Protein 1Y8X (pdb70)

Foldseek 3Di:
DVCQPQNVVLVVQVVDADDDPQKDKDDPDPVDSQKIKIWGADCDALRHQFIWIKIWGGDSCPPVQAIDIFIPAALAQQADPVGDGDQCCNPVVPDNVDGPNNVVVSVNVCRRPPDLPPGPRVVLSCCCVVPVVVNSVVRVQCCWQDDPNDTRGRGGD/DADEDEDDQFAAQLVVQVCQQDPPVHHPGKWKWFADPNHIDTQADPDPVTRVVNVVRNVDTNCVVVDDFQTWMWIDDPRDPHTGTHGYHD

CATH classification: 3.10.110.10

Solvent-accessible surface area: 12918 Å² total

Structure (mmCIF, N/CA/C/O backbone):
data_1Y8X
#
_entry.id   1Y8X
#
_cell.length_a   40.606
_cell.length_b   61.518
_cell.length_c   125.938
_cell.angle_alpha   90.00
_cell.angle_beta   90.00
_cell.angle_gamma   90.00
#
_symmetry.space_group_name_H-M   'P 21 21 21'
#
loop_
_entity.id
_entity.type
_entity.pdbx_description
1 polymer 'Ubiquitin-conjugating enzyme E2 M'
2 polymer 'Ubiquitin-activating enzyme E1C'
3 water water
#
loop_
_atom_site.group_PDB
_atom_site.id
_atom_site.type_symbol
_atom_site.label_atom_id
_atom_site.label_alt_id
_atom_site.label_comp_id
_atom_site.label_asym_id
_atom_site.label_entity_id
_atom_site.label_seq_id
_atom_site.pdbx_PDB_ins_code
_atom_site.Cartn_x
_atom_site.Cartn_y
_atom_site.Cartn_z
_atom_site.occupancy
_atom_site.B_iso_or_equiv
_atom_site.auth_seq_id
_atom_site.auth_comp_id
_atom_site.auth_asym_id
_atom_site.auth_atom_id
_atom_site.pdbx_PDB_model_num
ATOM 1 N N . GLY A 1 1 ? 6.677 -24.736 37.055 1.00 82.60 24 GLY A N 1
ATOM 2 C CA . GLY A 1 1 ? 7.352 -23.605 37.768 1.00 82.48 24 GLY A CA 1
ATOM 3 C C . GLY A 1 1 ? 6.925 -23.507 39.224 1.00 82.48 24 GLY A C 1
ATOM 4 O O . GLY A 1 1 ? 5.823 -23.932 39.577 1.00 81.86 24 GLY A O 1
ATOM 5 N N . SER A 1 2 ? 7.793 -22.957 40.073 1.00 80.87 25 SER A N 1
ATOM 6 C CA . SER A 1 2 ? 7.487 -22.801 41.495 1.00 81.66 25 SER A CA 1
ATOM 7 C C . SER A 1 2 ? 6.793 -21.456 41.716 1.00 80.59 25 SER A C 1
ATOM 8 O O . SER A 1 2 ? 5.700 -21.396 42.281 1.00 80.86 25 SER A O 1
ATOM 16 N N . ALA A 1 4 ? 6.457 -17.234 39.761 1.00 79.51 27 ALA A N 1
ATOM 17 C CA . ALA A 1 4 ? 6.214 -16.656 38.443 1.00 75.74 27 ALA A CA 1
ATOM 18 C C . ALA A 1 4 ? 7.534 -16.382 37.731 1.00 73.85 27 ALA A C 1
ATOM 19 O O . ALA A 1 4 ? 8.433 -15.759 38.294 1.00 73.15 27 ALA A O 1
ATOM 21 N N . SER A 1 5 ? 7.651 -16.837 36.491 1.00 66.51 28 SER A N 1
ATOM 22 C CA . SER A 1 5 ? 8.876 -16.628 35.735 1.00 62.16 28 SER A CA 1
ATOM 23 C C . SER A 1 5 ? 9.086 -15.131 35.476 1.00 60.17 28 SER A C 1
ATOM 24 O O . SER A 1 5 ? 8.155 -14.335 35.592 1.00 58.97 28 SER A O 1
ATOM 27 N N . ALA A 1 6 ? 10.308 -14.732 35.141 1.00 57.51 29 ALA A N 1
ATOM 28 C CA . ALA A 1 6 ? 10.551 -13.318 34.877 1.00 57.56 29 ALA A CA 1
ATOM 29 C C . ALA A 1 6 ? 9.623 -12.885 33.740 1.00 57.70 29 ALA A C 1
ATOM 30 O O . ALA A 1 6 ? 9.061 -11.784 33.761 1.00 56.56 29 ALA A O 1
ATOM 32 N N . ALA A 1 7 ? 9.469 -13.772 32.757 1.00 55.22 30 ALA A N 1
ATOM 33 C CA . ALA A 1 7 ? 8.622 -13.522 31.599 1.00 54.21 30 ALA A CA 1
ATOM 34 C C . ALA A 1 7 ? 7.157 -13.323 31.986 1.00 53.72 30 ALA A C 1
ATOM 35 O O . ALA A 1 7 ? 6.477 -12.448 31.449 1.00 53.34 30 ALA A O 1
ATOM 37 N N . GLN A 1 8 ? 6.666 -14.130 32.918 1.00 53.62 31 GLN A N 1
ATOM 38 C CA . GLN A 1 8 ? 5.280 -14.005 33.343 1.00 56.64 31 GLN A CA 1
ATOM 39 C C . GLN A 1 8 ? 5.018 -12.709 34.099 1.00 54.15 31 GLN A C 1
ATOM 40 O O . GLN A 1 8 ? 3.924 -12.148 34.041 1.00 53.14 31 GLN A O 1
ATOM 46 N N . LEU A 1 9 ? 6.021 -12.250 34.834 1.00 52.33 32 LEU A N 1
ATOM 47 C CA . LEU A 1 9 ? 5.888 -11.024 35.604 1.00 52.05 32 LEU A CA 1
ATOM 48 C C . LEU A 1 9 ? 5.757 -9.849 34.654 1.00 50.96 32 LEU A C 1
ATOM 49 O O . LEU A 1 9 ? 4.878 -8.998 34.793 1.00 51.82 32 LEU A O 1
ATOM 54 N N . ARG A 1 10 ? 6.650 -9.818 33.680 1.00 49.38 33 ARG A N 1
ATOM 55 C CA . ARG A 1 10 ? 6.669 -8.755 32.704 1.00 48.12 33 ARG A CA 1
ATOM 56 C C . ARG A 1 10 ? 5.410 -8.738 31.839 1.00 45.72 33 ARG A C 1
ATOM 57 O O . ARG A 1 10 ? 4.774 -7.694 31.695 1.00 46.82 33 ARG A O 1
ATOM 65 N N . ILE A 1 11 ?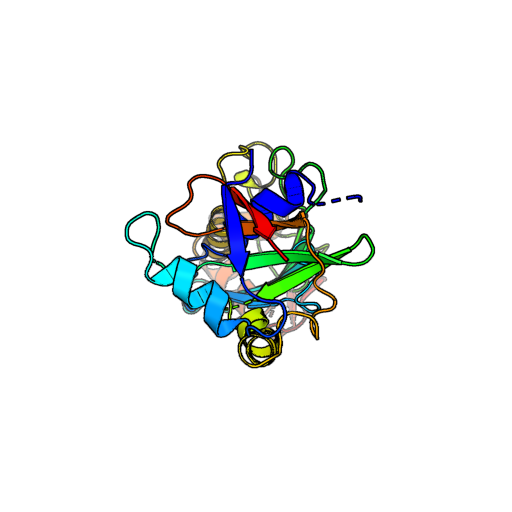 5.036 -9.887 31.280 1.00 43.14 34 ILE A N 1
ATOM 66 C CA . ILE A 1 11 ? 3.860 -9.944 30.418 1.00 40.71 34 ILE A CA 1
ATOM 67 C C . ILE A 1 11 ? 2.607 -9.485 31.153 1.00 38.61 34 ILE A C 1
ATOM 68 O O . ILE A 1 11 ? 1.737 -8.834 30.572 1.00 35.28 34 ILE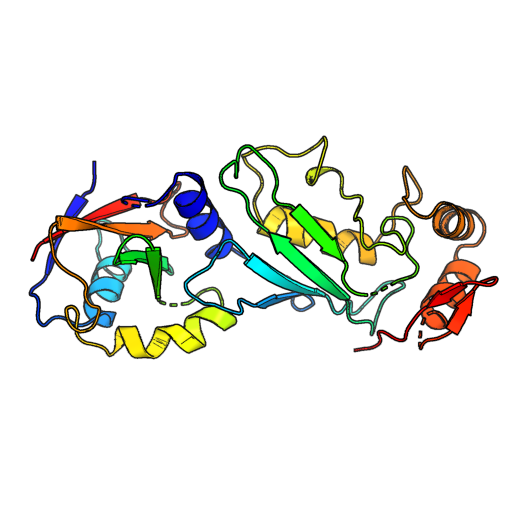 A O 1
ATOM 73 N N . GLN A 1 12 ? 2.523 -9.813 32.436 1.00 36.22 35 GLN A N 1
ATOM 74 C CA . GLN A 1 12 ? 1.371 -9.418 33.235 1.00 37.86 35 GLN A CA 1
ATOM 75 C C . GLN A 1 12 ? 1.320 -7.900 33.298 1.00 38.18 35 GLN A C 1
ATOM 76 O O . GLN A 1 12 ? 0.257 -7.274 33.240 1.00 35.33 35 GLN A O 1
ATOM 82 N N . LYS A 1 13 ? 2.504 -7.326 33.433 1.00 37.98 36 LYS A N 1
ATOM 83 C CA . LYS A 1 13 ? 2.681 -5.887 33.492 1.00 40.46 36 LYS A CA 1
ATOM 84 C C . LYS A 1 13 ? 2.219 -5.255 32.177 1.00 39.73 36 LYS A C 1
ATOM 85 O O . LYS A 1 13 ? 1.328 -4.400 32.168 1.00 39.62 36 LYS A O 1
ATOM 91 N N . ASP A 1 14 ? 2.811 -5.696 31.069 1.00 36.79 37 ASP A N 1
ATOM 92 C CA . ASP A 1 14 ? 2.488 -5.148 29.757 1.00 38.25 37 ASP A CA 1
ATOM 93 C C . ASP A 1 14 ? 1.032 -5.286 29.353 1.00 36.84 37 ASP A C 1
ATOM 94 O O . ASP A 1 14 ? 0.406 -4.321 28.912 1.00 36.58 37 ASP A O 1
ATOM 99 N N . ILE A 1 15 ? 0.498 -6.489 29.497 1.00 33.82 38 ILE A N 1
ATOM 100 C CA . ILE A 1 15 ? -0.882 -6.753 29.144 1.00 33.98 38 ILE A CA 1
ATOM 101 C C . ILE A 1 15 ? -1.833 -5.862 29.913 1.00 34.50 38 ILE A C 1
ATOM 102 O O . ILE A 1 15 ? -2.872 -5.449 29.395 1.00 32.91 38 ILE A O 1
ATOM 107 N N . ASN A 1 16 ? -1.483 -5.572 31.156 1.00 32.89 39 ASN A N 1
ATOM 108 C CA . ASN A 1 16 ? -2.337 -4.738 31.989 1.00 36.07 39 ASN A CA 1
ATOM 109 C C . ASN A 1 16 ? -2.275 -3.254 31.603 1.00 37.63 39 ASN A C 1
ATOM 110 O O . ASN A 1 16 ? -3.153 -2.481 31.977 1.00 38.71 39 ASN A O 1
ATOM 115 N N . GLU A 1 17 ? -1.249 -2.866 30.849 1.00 39.84 40 GLU A N 1
ATOM 116 C CA . GLU A 1 17 ? -1.080 -1.475 30.433 1.00 41.28 40 GLU A CA 1
ATOM 117 C C . GLU A 1 17 ? -1.187 -1.263 28.926 1.00 40.41 40 GLU A C 1
ATOM 118 O O . GLU A 1 17 ? -0.255 -0.763 28.289 1.00 42.39 40 GLU A O 1
ATOM 124 N N . LEU A 1 18 ? -2.328 -1.647 28.362 1.00 39.07 41 LEU A N 1
ATOM 125 C CA . LEU A 1 18 ? -2.576 -1.488 26.938 1.00 37.71 41 LEU A CA 1
ATOM 126 C C . LEU A 1 18 ? -3.501 -0.304 26.702 1.00 38.56 41 LEU A C 1
ATOM 127 O O . LEU A 1 18 ? -4.527 -0.165 27.369 1.00 37.14 41 LEU A O 1
ATOM 132 N N . ASN A 1 19 ? -3.133 0.545 25.749 1.00 39.86 42 ASN A N 1
ATOM 133 C CA . ASN A 1 19 ? -3.936 1.709 25.383 1.00 43.34 42 ASN A CA 1
ATOM 134 C C . ASN A 1 19 ? -4.180 1.618 23.884 1.00 41.52 42 ASN A C 1
ATOM 135 O O . ASN A 1 19 ? -3.682 2.429 23.107 1.00 42.04 42 ASN A O 1
ATOM 140 N N . LEU A 1 20 ? -4.963 0.619 23.499 1.00 38.78 43 LEU A N 1
ATOM 141 C CA . LEU A 1 20 ? -5.267 0.330 22.103 1.00 38.55 43 LEU A CA 1
ATOM 142 C C . LEU A 1 20 ? -6.288 1.214 21.386 1.00 36.90 43 LEU A C 1
ATOM 143 O O . LEU A 1 20 ? -7.244 1.708 21.984 1.00 36.83 43 LEU A O 1
ATOM 148 N N . PRO A 1 21 ? -6.101 1.403 20.073 1.00 35.32 44 PRO A N 1
ATOM 149 C CA . PRO A 1 21 ? -7.018 2.218 19.276 1.00 37.13 44 PRO A CA 1
ATOM 150 C C . PRO A 1 21 ? -8.329 1.447 19.238 1.00 38.57 44 PRO A C 1
ATOM 151 O O . PRO A 1 21 ? -8.357 0.256 19.546 1.00 36.56 44 PRO A O 1
ATOM 155 N N . LYS A 1 22 ? -9.410 2.112 18.851 1.00 41.90 45 LYS A N 1
ATOM 156 C CA . LYS A 1 22 ? -10.702 1.448 18.774 1.00 46.67 45 LYS A CA 1
ATOM 157 C C . LYS A 1 22 ? -10.686 0.320 17.749 1.00 41.85 45 LYS A C 1
ATOM 158 O O . LYS A 1 22 ? -11.475 -0.617 17.849 1.00 41.74 45 LYS A O 1
ATOM 164 N N . THR A 1 23 ? -9.788 0.405 16.769 1.00 37.25 46 THR A N 1
ATOM 165 C CA . THR A 1 23 ? -9.693 -0.613 15.724 1.00 35.76 46 THR A CA 1
ATOM 166 C C . THR A 1 23 ? -9.032 -1.915 16.169 1.00 34.26 46 THR A C 1
ATOM 167 O O . THR A 1 23 ? -8.988 -2.870 15.405 1.00 34.11 46 THR A O 1
ATOM 171 N N . CYS A 1 24 ? -8.522 -1.970 17.392 1.00 33.16 47 CYS A N 1
ATOM 172 C CA . CYS A 1 24 ? -7.851 -3.177 17.845 1.00 31.65 47 CYS A CA 1
ATOM 173 C C . CYS A 1 24 ? -8.496 -3.817 19.036 1.00 33.39 47 CYS A C 1
ATOM 174 O O . CYS A 1 24 ? -8.880 -3.134 19.971 1.00 36.14 47 CYS A O 1
ATOM 177 N N . ASP A 1 25 ? -8.613 -5.137 19.010 1.00 36.24 48 ASP A N 1
ATOM 178 C CA . ASP A 1 25 ? -9.192 -5.822 20.144 1.00 38.10 48 ASP A CA 1
ATOM 179 C C . ASP A 1 25 ? -8.391 -7.068 20.470 1.00 36.41 48 ASP A C 1
ATOM 180 O O . ASP A 1 25 ? -8.108 -7.886 19.604 1.00 36.01 48 ASP A O 1
ATOM 185 N N . ILE A 1 26 ? -8.031 -7.197 21.737 1.00 34.97 49 ILE A N 1
ATOM 186 C CA . ILE A 1 26 ? -7.244 -8.318 22.202 1.00 35.50 49 ILE A CA 1
ATOM 187 C C . ILE A 1 26 ? -8.137 -9.331 22.927 1.00 34.54 49 ILE A C 1
ATOM 188 O O . ILE A 1 26 ? -9.108 -8.954 23.582 1.00 34.64 49 ILE A O 1
ATOM 193 N N . SER A 1 27 ? -7.824 -10.617 22.792 1.00 34.28 50 SER A N 1
ATOM 194 C CA . SER A 1 27 ? -8.611 -11.654 23.459 1.00 34.21 50 SER A CA 1
ATOM 195 C C . SER A 1 27 ? -7.758 -12.819 23.935 1.00 32.70 50 SER A C 1
ATOM 196 O O . SER A 1 27 ? -6.765 -13.181 23.301 1.00 31.51 50 SER A O 1
ATOM 199 N N . PHE A 1 28 ? -8.155 -13.396 25.064 1.00 31.95 51 PHE A N 1
ATOM 200 C CA . PHE A 1 28 ? -7.460 -14.529 25.650 1.00 31.87 51 PHE A CA 1
ATOM 201 C C . PHE A 1 28 ? -8.419 -15.707 25.752 1.00 35.00 51 PHE A C 1
ATOM 202 O O . PHE A 1 28 ? -9.508 -15.580 26.310 1.00 32.94 51 PHE A O 1
ATOM 210 N N . SER A 1 29 ? -8.024 -16.851 25.206 1.00 36.46 52 SER A N 1
ATOM 211 C CA . SER A 1 29 ? -8.877 -18.026 25.274 1.00 40.31 52 SER A CA 1
ATOM 212 C C . SER A 1 29 ? -8.900 -18.497 26.712 1.00 41.21 52 SER A C 1
ATOM 213 O O . SER A 1 29 ? -9.910 -18.995 27.193 1.00 41.16 52 SER A O 1
ATOM 216 N N . ASP A 1 30 ? -7.775 -18.326 27.395 1.00 42.50 53 ASP A N 1
ATOM 217 C CA . ASP A 1 30 ? -7.658 -18.735 28.786 1.00 43.51 53 ASP A CA 1
ATOM 218 C C . ASP A 1 30 ? -7.125 -17.592 29.649 1.00 40.88 53 ASP A C 1
ATOM 219 O O . ASP A 1 30 ? -5.947 -17.236 29.565 1.00 40.69 53 ASP A O 1
ATOM 224 N N . PRO A 1 31 ? -7.982 -17.022 30.507 1.00 41.58 54 PRO A N 1
ATOM 225 C CA . PRO A 1 31 ? -7.594 -15.920 31.390 1.00 38.86 54 PRO A CA 1
ATOM 226 C C . PRO A 1 31 ? -6.323 -16.200 32.182 1.00 37.53 54 PRO A C 1
ATOM 227 O O . PRO A 1 31 ? -5.626 -15.276 32.589 1.00 39.21 54 PRO A O 1
ATOM 231 N N . ASP A 1 32 ? -6.020 -17.475 32.402 1.00 37.73 55 ASP A N 1
ATOM 232 C CA . ASP A 1 32 ? -4.832 -17.838 33.165 1.00 39.54 55 ASP A CA 1
ATOM 233 C C . ASP A 1 32 ? -3.576 -17.889 32.311 1.00 37.67 55 ASP A C 1
ATOM 234 O O . ASP A 1 32 ? -2.457 -17.881 32.836 1.00 37.64 55 ASP A O 1
ATOM 239 N N . ASP A 1 33 ? -3.749 -17.942 30.995 1.00 35.38 56 ASP A N 1
ATOM 240 C CA . ASP A 1 33 ? -2.590 -17.983 30.113 1.00 35.55 56 ASP A CA 1
ATOM 241 C C . ASP A 1 33 ? -2.427 -16.654 29.394 1.00 33.57 56 ASP A C 1
ATOM 242 O O . ASP A 1 33 ? -3.112 -16.377 28.409 1.00 30.22 56 ASP A O 1
ATOM 247 N N . LEU A 1 34 ? -1.508 -15.839 29.901 1.00 31.59 57 LEU A N 1
ATOM 248 C CA . LEU A 1 34 ? -1.243 -14.517 29.347 1.00 31.59 57 LEU A CA 1
ATOM 249 C C . LEU A 1 34 ? -0.132 -14.576 28.307 1.00 30.81 57 LEU A C 1
ATOM 250 O O . LEU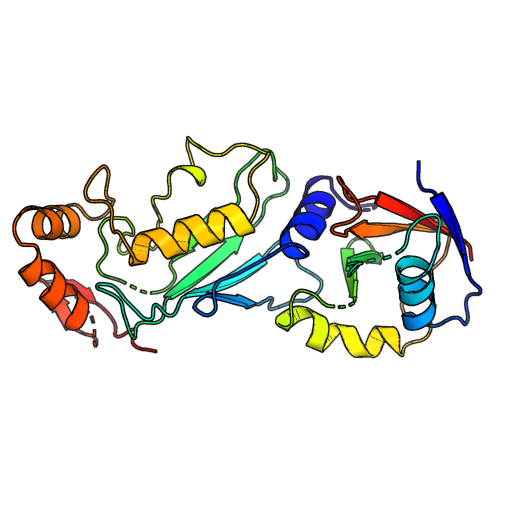 A 1 34 ? 0.313 -13.555 27.803 1.00 29.28 57 LEU A O 1
ATOM 255 N N . LEU A 1 35 ? 0.313 -15.781 27.981 1.00 32.28 58 LEU A N 1
ATOM 256 C CA . LEU A 1 35 ? 1.386 -15.943 27.019 1.00 30.08 58 LEU A CA 1
ATOM 257 C C . LEU A 1 35 ? 0.862 -16.248 25.623 1.00 30.81 58 LEU A C 1
ATOM 258 O O . LEU A 1 35 ? 1.636 -16.278 24.665 1.00 32.29 58 LEU A O 1
ATOM 263 N N . ASN A 1 36 ? -0.448 -16.470 25.507 1.00 28.34 59 ASN A N 1
ATOM 264 C CA . ASN A 1 36 ? -1.073 -16.767 24.219 1.00 29.12 59 ASN A CA 1
ATOM 265 C C . ASN A 1 36 ? -2.360 -15.980 24.044 1.00 29.69 59 ASN A C 1
ATOM 266 O O . ASN A 1 36 ? -3.291 -16.121 24.834 1.00 32.94 59 ASN A O 1
ATOM 271 N N . PHE A 1 37 ? -2.438 -15.174 22.995 1.00 25.97 60 PHE A N 1
ATOM 272 C CA . PHE A 1 37 ? -3.635 -14.390 22.787 1.00 23.29 60 PHE A CA 1
ATOM 273 C C . PHE A 1 37 ? -3.747 -13.913 21.365 1.00 23.75 60 PHE A C 1
ATOM 274 O O . PHE A 1 37 ? -2.780 -13.977 20.601 1.00 24.40 60 PHE A O 1
ATOM 282 N N . LYS A 1 38 ? -4.943 -13.451 21.013 1.00 24.44 61 LYS A N 1
ATOM 283 C CA . LYS A 1 38 ? -5.224 -12.977 19.679 1.00 21.57 61 LYS A CA 1
ATOM 284 C C . LYS A 1 38 ? -5.480 -11.494 19.686 1.00 22.72 61 LYS A C 1
ATOM 285 O O . LYS A 1 38 ? -6.011 -10.945 20.652 1.00 26.02 61 LYS A O 1
ATOM 291 N N . LEU A 1 39 ? -5.114 -10.862 18.579 1.00 21.75 62 LEU A N 1
ATOM 292 C CA . LEU A 1 39 ? -5.318 -9.451 18.366 1.00 20.42 62 LEU A CA 1
ATOM 293 C C . LEU A 1 39 ? -6.137 -9.366 17.087 1.00 20.29 62 LEU A C 1
ATOM 294 O O . LEU A 1 39 ? -5.811 -10.036 16.118 1.00 21.39 62 LEU A O 1
ATOM 299 N N . VAL A 1 40 ? -7.193 -8.554 17.092 1.00 19.99 63 VAL A N 1
ATOM 300 C CA . VAL A 1 40 ? -8.039 -8.373 15.925 1.00 18.71 63 VAL A CA 1
ATOM 301 C C . VAL A 1 40 ? -7.975 -6.917 15.514 1.00 22.40 63 VAL A C 1
ATOM 302 O O . VAL A 1 40 ? -8.231 -6.021 16.321 1.00 21.71 63 VAL A O 1
ATOM 306 N N . ILE A 1 41 ? -7.627 -6.679 14.258 1.00 20.21 64 ILE A N 1
ATOM 307 C CA . ILE A 1 41 ? -7.521 -5.322 13.753 1.00 21.14 64 ILE A CA 1
ATOM 308 C C . ILE A 1 41 ? -8.532 -5.079 12.634 1.00 27.51 64 ILE A C 1
ATOM 309 O O . ILE A 1 41 ? -8.464 -5.721 11.581 1.00 25.83 64 ILE A O 1
ATOM 314 N N . CYS A 1 42 ? -9.467 -4.156 12.863 1.00 28.85 65 CYS A N 1
ATOM 315 C CA . CYS A 1 42 ? -10.480 -3.813 11.858 1.00 30.29 65 CYS A CA 1
ATOM 316 C C . CYS A 1 42 ? -10.252 -2.348 11.458 1.00 31.78 65 CYS A C 1
ATOM 317 O O . CYS A 1 42 ? -10.884 -1.433 12.001 1.00 36.04 65 CYS A O 1
ATOM 320 N N . PRO A 1 43 ? -9.345 -2.105 10.502 1.00 34.54 66 PRO A N 1
ATOM 321 C CA . PRO A 1 43 ? -9.056 -0.739 10.066 1.00 35.25 66 PRO A CA 1
ATOM 322 C C . PRO A 1 43 ? -10.312 0.037 9.700 1.00 38.92 66 PRO A C 1
ATOM 323 O O . PRO A 1 43 ? -11.281 -0.538 9.207 1.00 38.29 66 PRO A O 1
ATOM 327 N N . ASP A 1 44 ? -10.293 1.342 9.945 1.00 41.97 67 ASP A N 1
ATOM 328 C CA . ASP A 1 44 ? -11.436 2.185 9.634 1.00 45.81 67 ASP A CA 1
ATOM 329 C C . ASP A 1 44 ? -10.968 3.309 8.730 1.00 48.75 67 ASP A C 1
ATOM 330 O O . ASP A 1 44 ? -11.602 4.353 8.638 1.00 50.85 67 ASP A O 1
ATOM 335 N N . GLU A 1 45 ? -9.842 3.083 8.067 1.00 51.21 68 GLU A N 1
ATOM 336 C CA . GLU A 1 45 ? -9.281 4.057 7.149 1.00 51.06 68 GLU A CA 1
ATOM 337 C C . GLU A 1 45 ? -8.062 3.432 6.488 1.00 49.71 68 GLU A C 1
ATOM 338 O O . GLU A 1 45 ? -7.497 2.471 7.002 1.00 50.82 68 GLU A O 1
ATOM 344 N N . GLY A 1 46 ? -7.654 3.978 5.350 1.00 48.83 69 GLY A N 1
ATOM 345 C CA . GLY A 1 46 ? -6.508 3.432 4.650 1.00 45.34 69 GLY A CA 1
ATOM 346 C C . GLY A 1 46 ? -6.985 2.376 3.678 1.00 43.81 69 GLY A C 1
ATOM 347 O O . GLY A 1 46 ? -8.170 2.047 3.654 1.00 44.26 69 GLY A O 1
ATOM 348 N N . PHE A 1 47 ? -6.065 1.841 2.882 1.00 43.39 70 PHE A N 1
ATOM 349 C CA . PHE A 1 47 ? -6.380 0.814 1.894 1.00 44.87 70 PHE A CA 1
ATOM 350 C C . PHE A 1 47 ? -7.164 -0.384 2.412 1.00 42.10 70 PHE A C 1
ATOM 351 O O . PHE A 1 47 ? -7.873 -1.038 1.644 1.00 42.11 70 PHE A O 1
ATOM 359 N N . TYR A 1 48 ? -7.039 -0.680 3.702 1.00 39.15 71 TYR A N 1
ATOM 360 C CA . TYR A 1 48 ? -7.708 -1.846 4.267 1.00 36.72 71 TYR A CA 1
ATOM 361 C C . TYR A 1 48 ? -8.940 -1.571 5.102 1.00 35.84 71 TYR A C 1
ATOM 362 O O . TYR A 1 48 ? -9.349 -2.406 5.905 1.00 34.45 71 TYR A O 1
ATOM 371 N N . LYS A 1 49 ? -9.540 -0.405 4.916 1.00 38.51 72 LYS A N 1
ATOM 372 C CA . LYS A 1 49 ? -10.747 -0.055 5.658 1.00 44.64 72 LYS A CA 1
ATOM 373 C C . LYS A 1 49 ? -11.802 -1.143 5.438 1.00 41.44 72 LYS A C 1
ATOM 374 O O . LYS A 1 49 ? -11.920 -1.685 4.346 1.00 40.13 72 LYS A O 1
ATOM 380 N N . SER A 1 50 ? -12.555 -1.465 6.485 1.00 41.47 73 SER A N 1
ATOM 381 C CA . SER A 1 50 ? -13.608 -2.485 6.425 1.00 43.23 73 SER A CA 1
ATOM 382 C C . SER A 1 50 ? -13.114 -3.923 6.544 1.00 40.11 73 SER A C 1
ATOM 383 O O . SER A 1 50 ? -13.914 -4.858 6.625 1.00 39.72 73 SER A O 1
ATOM 386 N N . GLY A 1 51 ? -11.801 -4.112 6.561 1.00 37.94 74 GLY A N 1
ATOM 387 C CA . GLY A 1 51 ? -11.287 -5.460 6.695 1.00 32.58 74 GLY A CA 1
ATOM 388 C C . GLY A 1 51 ? -11.114 -5.912 8.131 1.00 31.05 74 GLY A C 1
ATOM 389 O O . GLY A 1 51 ? -11.162 -5.107 9.055 1.00 29.60 74 GLY A O 1
ATOM 390 N N . LYS A 1 52 ? -10.937 -7.213 8.321 1.00 29.69 75 LYS A N 1
ATOM 391 C CA . LYS A 1 52 ? -10.729 -7.765 9.644 1.00 25.75 75 LYS A CA 1
ATOM 392 C C . LYS A 1 52 ? -9.511 -8.670 9.623 1.00 24.96 75 LYS A C 1
ATOM 393 O O . LYS A 1 52 ? -9.477 -9.657 8.891 1.00 24.24 75 LYS A O 1
ATOM 399 N N . PHE A 1 53 ? -8.518 -8.342 10.443 1.00 24.46 76 PHE A N 1
ATOM 400 C CA . PHE A 1 53 ? -7.290 -9.120 10.479 1.00 20.10 76 PHE A CA 1
ATOM 401 C C . PHE A 1 53 ? -6.921 -9.613 11.852 1.00 20.98 76 PHE A C 1
ATOM 402 O O . PHE A 1 53 ? -6.824 -8.836 12.810 1.00 20.62 76 PHE A O 1
ATOM 410 N N . VAL A 1 54 ? -6.710 -10.926 11.920 1.00 21.73 77 VAL A N 1
ATOM 411 C CA . VAL A 1 54 ? -6.390 -11.624 13.154 1.00 19.22 77 VAL A CA 1
ATOM 412 C C . VAL A 1 54 ? -4.915 -12.030 13.259 1.00 20.50 77 VAL A C 1
ATOM 413 O O . VAL A 1 54 ? -4.352 -12.647 12.347 1.00 19.46 77 VAL A O 1
ATOM 417 N N . PHE A 1 55 ? -4.288 -11.670 14.371 1.00 20.48 78 PHE A N 1
ATOM 418 C CA . PHE A 1 55 ? -2.893 -12.019 14.604 1.00 20.48 78 PHE A CA 1
ATOM 419 C C . PHE A 1 55 ? -2.838 -12.816 15.880 1.00 20.86 78 PHE A C 1
ATOM 420 O O . PHE A 1 55 ? -3.637 -12.592 16.788 1.00 24.35 78 PHE A O 1
ATOM 428 N N . SER A 1 56 ? -1.896 -13.746 15.945 1.00 23.51 79 SER A N 1
ATOM 429 C CA . SER A 1 56 ? -1.729 -14.564 17.124 1.00 24.34 79 SER A CA 1
ATOM 430 C C . SER A 1 56 ? -0.426 -14.143 17.755 1.00 21.73 79 SER A C 1
ATOM 431 O O . SER A 1 56 ? 0.536 -13.816 17.057 1.00 22.22 79 SER A O 1
ATOM 434 N N . PHE A 1 57 ? -0.403 -14.136 19.077 1.00 22.06 80 PHE A N 1
ATOM 435 C CA . PHE A 1 57 ? 0.789 -13.777 19.816 1.00 22.56 80 PHE A CA 1
ATOM 436 C C . PHE A 1 57 ? 1.173 -14.986 20.655 1.00 24.45 80 PHE A C 1
ATOM 437 O O . PHE A 1 57 ? 0.310 -15.688 21.175 1.00 23.70 80 PHE A O 1
ATOM 445 N N . LYS A 1 58 ? 2.466 -15.223 20.782 1.00 28.63 81 LYS A N 1
ATOM 446 C CA . LYS A 1 58 ? 2.956 -16.315 21.600 1.00 35.01 81 LYS A CA 1
ATOM 447 C C . LYS A 1 58 ? 4.166 -15.792 22.325 1.00 32.38 81 LYS A C 1
ATOM 448 O O . LYS A 1 58 ? 5.230 -15.621 21.738 1.00 33.08 81 LYS A O 1
ATOM 454 N N . VAL A 1 59 ? 3.987 -15.521 23.604 1.00 31.65 82 VAL A N 1
ATOM 455 C CA . VAL A 1 59 ? 5.058 -14.991 24.420 1.00 33.52 82 VAL A CA 1
ATOM 456 C C . VAL A 1 59 ? 5.915 -16.103 25.009 1.00 37.32 82 VAL A C 1
ATOM 457 O O . VAL A 1 59 ? 5.418 -16.965 25.737 1.00 36.72 82 VAL A O 1
ATOM 461 N N . GLY A 1 60 ? 7.206 -16.073 24.680 1.00 39.89 83 GLY A N 1
ATOM 462 C CA . GLY A 1 60 ? 8.125 -17.086 25.172 1.00 44.40 83 GLY A CA 1
ATOM 463 C C . GLY A 1 60 ? 8.735 -16.765 26.525 1.00 46.81 83 GLY A C 1
ATOM 464 O O . GLY A 1 60 ? 8.662 -15.630 26.998 1.00 47.26 83 GLY A O 1
ATOM 465 N N . GLN A 1 61 ? 9.349 -17.766 27.148 1.00 48.78 84 GLN A N 1
ATOM 466 C CA . GLN A 1 61 ? 9.974 -17.584 28.451 1.00 49.37 84 GLN A CA 1
ATOM 467 C C . GLN A 1 61 ? 11.166 -16.642 28.392 1.00 48.51 84 GLN A C 1
ATOM 468 O O . GLN A 1 61 ? 11.646 -16.180 29.422 1.00 50.53 84 GLN A O 1
ATOM 474 N N . GLY A 1 62 ? 11.637 -16.351 27.183 1.00 47.65 85 GLY A N 1
ATOM 475 C CA . GLY A 1 62 ? 12.759 -15.441 27.021 1.00 44.93 85 GLY A CA 1
ATOM 476 C C . GLY A 1 62 ? 12.332 -13.980 26.942 1.00 44.96 85 GLY A C 1
ATOM 477 O O . GLY A 1 62 ? 13.166 -13.078 26.813 1.00 43.05 85 GLY A O 1
ATOM 478 N N . TYR A 1 63 ? 11.025 -13.744 27.008 1.00 44.65 86 TYR A N 1
ATOM 479 C CA . TYR A 1 63 ? 10.467 -12.388 26.965 1.00 43.83 86 TYR A CA 1
ATOM 480 C C . TYR A 1 63 ? 10.819 -11.708 28.292 1.00 44.10 86 TYR A C 1
ATOM 481 O O . TYR A 1 63 ? 10.799 -12.357 29.332 1.00 44.66 86 TYR A O 1
ATOM 490 N N . PRO A 1 64 ? 11.079 -10.388 28.293 1.00 48.31 87 PRO A N 1
ATOM 491 C CA . PRO A 1 64 ? 11.144 -9.398 27.213 1.00 48.53 87 PRO A CA 1
ATOM 492 C C . PRO A 1 64 ? 12.472 -9.360 26.497 1.00 47.57 87 PRO A C 1
ATOM 493 O O . PRO A 1 64 ? 12.697 -8.502 25.653 1.00 46.95 87 PRO A O 1
ATOM 497 N N . HIS A 1 65 ? 13.372 -10.265 26.854 1.00 50.07 88 HIS A N 1
ATOM 498 C CA . HIS A 1 65 ? 14.651 -10.296 26.170 1.00 52.19 88 HIS A CA 1
ATOM 499 C C . HIS A 1 65 ? 14.326 -10.673 24.725 1.00 49.86 88 HIS A C 1
ATOM 500 O O . HIS A 1 65 ? 14.727 -9.978 23.789 1.00 50.00 88 HIS A O 1
ATOM 507 N N . ASP A 1 66 ? 13.585 -11.767 24.552 1.00 47.49 89 ASP A N 1
ATOM 508 C CA . ASP A 1 66 ? 13.185 -12.214 23.224 1.00 47.71 89 ASP A CA 1
ATOM 509 C C . ASP A 1 66 ? 11.826 -11.626 22.861 1.00 44.43 89 ASP A C 1
ATOM 510 O O . ASP A 1 66 ? 10.897 -11.638 23.672 1.00 43.86 89 ASP A O 1
ATOM 515 N N . PRO A 1 67 ? 11.686 -11.102 21.637 1.00 42.48 90 PRO A N 1
ATOM 516 C CA . PRO A 1 67 ? 10.390 -10.536 21.254 1.00 40.48 90 PRO A CA 1
ATOM 517 C C . PRO A 1 67 ? 9.390 -11.673 21.111 1.00 36.11 90 PRO A C 1
ATOM 518 O O . PRO A 1 67 ? 9.775 -12.808 20.824 1.00 37.46 90 PRO A O 1
ATOM 522 N N . PRO A 1 68 ? 8.095 -11.400 21.327 1.00 37.82 91 PRO A N 1
ATOM 523 C CA . PRO A 1 68 ? 7.132 -12.492 21.182 1.00 34.59 91 PRO A CA 1
ATOM 524 C C . PRO A 1 68 ? 6.986 -12.870 19.703 1.00 32.59 91 PRO A C 1
ATOM 525 O O . PRO A 1 68 ? 7.416 -12.120 18.823 1.00 30.70 91 PRO A O 1
ATOM 529 N N . LYS A 1 69 ? 6.413 -14.042 19.438 1.00 33.94 92 LYS A N 1
ATOM 530 C CA . LYS A 1 69 ? 6.222 -14.521 18.069 1.00 38.07 92 LYS A CA 1
ATOM 531 C C . L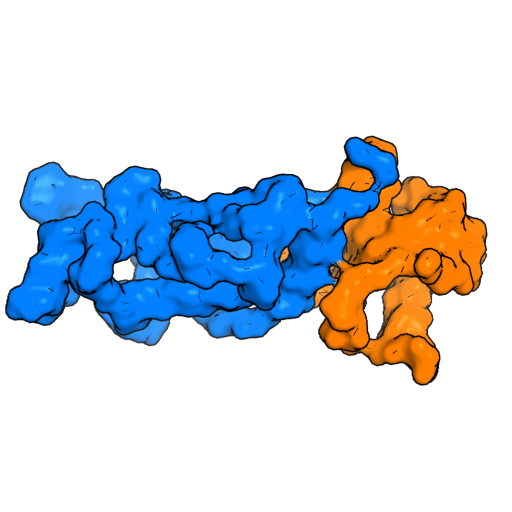YS A 1 69 ? 4.832 -14.136 17.560 1.00 33.82 92 LYS A C 1
ATOM 532 O O . LYS A 1 69 ? 3.817 -14.543 18.126 1.00 32.10 92 LYS A O 1
ATOM 538 N N . VAL A 1 70 ? 4.790 -13.375 16.474 1.00 31.31 93 VAL A N 1
ATOM 539 C CA . VAL A 1 70 ? 3.527 -12.926 15.906 1.00 29.42 93 VAL A CA 1
ATOM 540 C C . VAL A 1 70 ? 3.310 -13.360 14.467 1.00 30.99 93 VAL A C 1
ATOM 541 O O . VAL A 1 70 ? 4.224 -13.291 13.652 1.00 30.50 93 VAL A O 1
ATOM 545 N N . LYS A 1 71 ? 2.091 -13.806 14.162 1.00 29.87 94 LYS A N 1
ATOM 546 C CA . LYS A 1 71 ? 1.735 -14.237 12.812 1.00 34.21 94 LYS A CA 1
ATOM 547 C C . LYS A 1 71 ? 0.332 -13.772 12.438 1.00 28.27 94 LYS A C 1
ATOM 548 O O . LYS A 1 71 ? -0.543 -13.627 13.298 1.00 25.93 94 LYS A O 1
ATOM 554 N N . CYS A 1 72 ? 0.117 -13.526 11.155 1.00 25.56 95 CYS A N 1
ATOM 555 C CA . CYS A 1 72 ? -1.196 -13.107 10.689 1.00 26.32 95 CYS A CA 1
ATOM 556 C C . CYS A 1 72 ? -1.934 -14.370 10.259 1.00 24.78 95 CYS A C 1
ATOM 557 O O . CYS A 1 72 ? -1.422 -15.141 9.459 1.00 23.43 95 CYS A O 1
ATOM 560 N N . GLU A 1 73 ? -3.130 -14.578 10.798 1.00 23.16 96 GLU A N 1
ATOM 561 C CA . GLU A 1 73 ? -3.912 -15.768 10.486 1.00 26.63 96 GLU A CA 1
ATOM 562 C C . GLU A 1 73 ? -4.943 -15.510 9.405 1.00 27.17 96 GLU A C 1
ATOM 563 O O . GLU A 1 73 ? -5.697 -16.402 9.026 1.00 28.21 96 GLU A O 1
ATOM 569 N N . THR A 1 74 ? -4.966 -14.278 8.918 1.00 25.01 97 THR A N 1
ATOM 570 C CA . THR A 1 74 ? -5.899 -13.864 7.895 1.00 24.78 97 THR A CA 1
ATOM 571 C C . THR A 1 74 ? -5.132 -13.631 6.596 1.00 24.51 97 THR A C 1
ATOM 572 O O . THR A 1 74 ? -4.260 -12.774 6.541 1.00 22.53 97 THR A O 1
ATOM 584 N N . VAL A 1 76 ? -4.047 -12.039 3.423 1.00 25.89 99 VAL A N 1
ATOM 585 C CA . VAL A 1 76 ? -4.197 -10.649 3.022 1.00 25.11 99 VAL A CA 1
ATOM 586 C C . VAL A 1 76 ? -3.119 -10.288 1.998 1.00 30.05 99 VAL A C 1
ATOM 587 O O . VAL A 1 76 ? -1.999 -10.848 2.015 1.00 24.76 99 VAL A O 1
ATOM 591 N N . TYR A 1 77 ? -3.481 -9.368 1.101 1.00 30.89 100 TYR A N 1
ATOM 592 C CA . TYR A 1 77 ? -2.592 -8.870 0.058 1.00 31.71 100 TYR A CA 1
ATOM 593 C C . TYR A 1 77 ? -1.916 -7.653 0.684 1.00 31.29 100 TYR A C 1
ATOM 594 O O . TYR A 1 77 ? -2.515 -6.577 0.768 1.00 30.97 100 TYR A O 1
ATOM 603 N N . HIS A 1 78 ? -0.665 -7.816 1.102 1.00 31.55 101 HIS A N 1
ATOM 604 C CA . HIS A 1 78 ? 0.046 -6.743 1.797 1.00 30.12 101 HIS A CA 1
ATOM 605 C C . HIS A 1 78 ? 1.542 -6.906 1.599 1.00 29.35 101 HIS A C 1
ATOM 606 O O . HIS A 1 78 ? 2.050 -8.017 1.622 1.00 28.02 101 HIS A O 1
ATOM 613 N N . PRO A 1 79 ? 2.272 -5.798 1.438 1.00 30.46 102 PRO A N 1
ATOM 614 C CA . PRO A 1 79 ? 3.730 -5.857 1.235 1.00 29.91 102 PRO A CA 1
ATOM 615 C C . PRO A 1 79 ? 4.482 -6.526 2.366 1.00 29.23 102 PRO A C 1
ATOM 616 O O . PRO A 1 79 ? 5.415 -7.283 2.140 1.00 30.17 102 PRO A O 1
ATOM 620 N N . ASN A 1 80 ? 4.040 -6.256 3.587 1.00 26.89 103 ASN A N 1
ATOM 621 C CA . ASN A 1 80 ? 4.689 -6.742 4.797 1.00 24.81 103 ASN A CA 1
ATOM 622 C C . ASN A 1 80 ? 4.198 -8.025 5.432 1.00 24.82 103 ASN A C 1
ATOM 623 O O . ASN A 1 80 ? 4.642 -8.384 6.520 1.00 24.25 103 ASN A O 1
ATOM 628 N N . ILE A 1 81 ? 3.290 -8.723 4.762 1.00 24.43 104 ILE A N 1
ATOM 629 C CA . ILE A 1 81 ? 2.768 -9.976 5.291 1.00 23.60 104 ILE A CA 1
ATOM 630 C C . ILE A 1 81 ? 2.698 -10.905 4.104 1.00 25.63 104 ILE A C 1
ATOM 631 O O . ILE A 1 81 ? 2.193 -10.513 3.049 1.00 23.85 104 ILE A O 1
ATOM 636 N N . ASP A 1 82 ? 3.216 -12.120 4.255 1.00 24.37 105 ASP A N 1
ATOM 637 C CA . ASP A 1 82 ? 3.192 -13.073 3.146 1.00 28.97 105 ASP A CA 1
ATOM 638 C C . ASP A 1 82 ? 2.037 -14.067 3.282 1.00 31.09 105 ASP A C 1
ATOM 639 O O . ASP A 1 82 ? 1.375 -14.133 4.320 1.00 31.46 105 ASP A O 1
ATOM 644 N N . LEU A 1 83 ? 1.802 -14.852 2.234 1.00 31.74 106 LEU A N 1
ATOM 645 C CA . LEU A 1 83 ? 0.704 -15.814 2.234 1.00 32.76 106 LEU A CA 1
ATOM 646 C C . LEU A 1 83 ? 0.794 -16.816 3.372 1.00 34.66 106 LEU A C 1
ATOM 647 O O . LEU A 1 83 ? -0.193 -17.455 3.731 1.00 35.64 106 LEU A O 1
ATOM 652 N N . GLU A 1 84 ? 1.976 -16.944 3.955 1.00 36.07 107 GLU A N 1
ATOM 653 C CA . GLU A 1 84 ? 2.147 -17.898 5.032 1.00 36.68 107 GLU A CA 1
ATOM 654 C C . GLU A 1 84 ? 1.806 -17.295 6.405 1.00 34.63 107 GLU A C 1
ATOM 655 O O . GLU A 1 84 ? 1.710 -18.018 7.398 1.00 34.25 107 GLU A O 1
ATOM 661 N N . GLY A 1 85 ? 1.610 -15.979 6.452 1.00 31.73 108 GLY A N 1
ATOM 662 C CA . GLY A 1 85 ? 1.294 -15.331 7.710 1.00 28.80 108 GLY A CA 1
ATOM 663 C C . GLY A 1 85 ? 2.440 -14.607 8.400 1.00 28.59 108 GLY A C 1
ATOM 664 O O . GLY A 1 85 ? 2.231 -13.965 9.437 1.00 27.25 108 GLY A O 1
ATOM 665 N N . ASN A 1 86 ? 3.651 -14.701 7.849 1.00 25.52 109 ASN A N 1
ATOM 666 C CA . ASN A 1 86 ? 4.810 -14.037 8.449 1.00 25.03 109 ASN A CA 1
ATOM 667 C C . ASN A 1 86 ? 4.638 -12.533 8.364 1.00 23.72 109 ASN A C 1
ATOM 668 O O . ASN A 1 86 ? 4.195 -12.011 7.345 1.00 23.52 109 ASN A O 1
ATOM 673 N N . VAL A 1 87 ? 5.012 -11.838 9.434 1.00 23.02 110 VAL A N 1
ATOM 674 C CA . VAL A 1 87 ? 4.862 -10.395 9.496 1.00 26.40 110 VAL A CA 1
ATOM 675 C C . VAL A 1 87 ? 6.185 -9.671 9.624 1.00 27.08 110 VAL A C 1
ATOM 676 O O . VAL A 1 87 ? 6.924 -9.862 10.590 1.00 27.71 110 VAL A O 1
ATOM 680 N N . CYS A 1 88 ? 6.481 -8.812 8.666 1.00 29.02 111 CYS A N 1
ATOM 681 C CA . CYS A 1 88 ? 7.720 -8.083 8.741 1.00 30.21 111 CYS A CA 1
ATOM 682 C C . CYS A 1 88 ? 7.563 -6.782 9.500 1.00 31.80 111 CYS A C 1
ATOM 683 O O . CYS A 1 88 ? 7.273 -5.745 8.909 1.00 31.40 111 CYS A O 1
ATOM 686 N N . LEU A 1 89 ? 7.734 -6.832 10.814 1.00 33.16 112 LEU A N 1
ATOM 687 C CA . LEU A 1 89 ? 7.656 -5.617 11.617 1.00 34.60 112 LEU A CA 1
ATOM 688 C C . LEU A 1 89 ? 9.035 -5.485 12.252 1.00 34.09 112 LEU A C 1
ATOM 689 O O . LEU A 1 89 ? 9.457 -6.364 13.003 1.00 30.98 112 LEU A O 1
ATOM 694 N N . ASN A 1 90 ? 9.732 -4.399 11.922 1.00 38.60 113 ASN A N 1
ATOM 695 C CA . ASN A 1 90 ? 11.085 -4.152 12.419 1.00 44.81 113 ASN A CA 1
ATOM 696 C C . ASN A 1 90 ? 11.273 -4.469 13.898 1.00 41.27 113 ASN A C 1
ATOM 697 O O . ASN A 1 90 ? 12.111 -5.291 14.263 1.00 39.91 113 ASN A O 1
ATOM 702 N N . ILE A 1 91 ? 10.469 -3.844 14.746 1.00 40.52 114 ILE A N 1
ATOM 703 C CA . ILE A 1 91 ? 10.591 -4.054 16.181 1.00 40.03 114 ILE A CA 1
ATOM 704 C C . ILE A 1 91 ? 10.253 -5.466 16.615 1.00 41.51 114 ILE A C 1
ATOM 705 O O . ILE A 1 91 ? 10.362 -5.798 17.790 1.00 40.82 114 ILE A O 1
ATOM 710 N N . LEU A 1 92 ? 9.849 -6.303 15.668 1.00 42.17 115 LEU A N 1
ATOM 711 C CA . LEU A 1 92 ? 9.503 -7.675 15.996 1.00 42.83 115 LEU A CA 1
ATOM 712 C C . LEU A 1 92 ? 10.723 -8.563 15.816 1.00 45.47 115 LEU A C 1
ATOM 713 O O . LEU A 1 92 ? 10.772 -9.682 16.336 1.00 43.99 115 LEU A O 1
ATOM 718 N N . ARG A 1 93 ? 11.714 -8.057 15.086 1.00 46.30 116 ARG A N 1
ATOM 719 C CA . ARG A 1 93 ? 12.929 -8.824 14.852 1.00 49.40 116 ARG A CA 1
A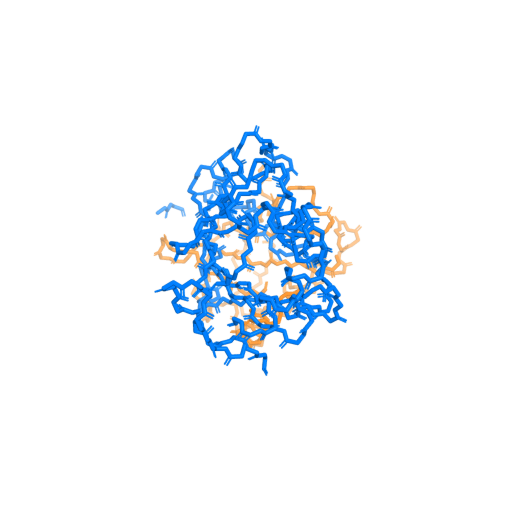TOM 720 C C . ARG A 1 93 ? 14.227 -8.104 15.215 1.00 52.03 116 ARG A C 1
ATOM 721 O O . ARG A 1 93 ? 14.643 -8.146 16.371 1.00 52.62 116 ARG A O 1
ATOM 729 N N . GLU A 1 94 ? 14.863 -7.439 14.253 1.00 52.46 117 GLU A N 1
ATOM 730 C CA . GLU A 1 94 ? 16.132 -6.766 14.538 1.00 52.31 117 GLU A CA 1
ATOM 731 C C . GLU A 1 94 ? 16.053 -5.491 15.390 1.00 51.94 117 GLU A C 1
ATOM 732 O O . GLU A 1 94 ? 17.036 -5.112 16.028 1.00 53.11 117 GLU A O 1
ATOM 738 N N . ASP A 1 95 ? 14.895 -4.839 15.417 1.00 51.23 118 ASP A N 1
ATOM 739 C CA . ASP A 1 95 ? 14.741 -3.612 16.194 1.00 48.86 118 ASP A CA 1
ATOM 740 C C . ASP A 1 95 ? 14.088 -3.809 17.552 1.00 46.69 118 ASP A C 1
ATOM 741 O O . ASP A 1 95 ? 13.697 -2.839 18.204 1.00 47.30 118 ASP A O 1
ATOM 746 N N . TRP A 1 96 ? 13.970 -5.056 17.985 1.00 44.44 119 TRP A N 1
ATOM 747 C CA . TRP A 1 96 ? 13.362 -5.327 19.275 1.00 44.65 119 TRP A CA 1
ATOM 748 C C . TRP A 1 96 ? 14.288 -4.945 20.424 1.00 47.96 119 TRP A C 1
ATOM 749 O O . TRP A 1 96 ? 15.499 -5.168 20.365 1.00 47.75 119 TRP A O 1
ATOM 760 N N . LYS A 1 97 ? 13.703 -4.359 21.464 1.00 50.56 120 LYS A N 1
ATOM 761 C CA . LYS A 1 97 ? 14.439 -3.949 22.657 1.00 53.47 120 LYS A CA 1
ATOM 762 C C . LYS A 1 97 ? 13.546 -4.303 23.841 1.00 51.26 120 LYS A C 1
ATOM 763 O O . LYS A 1 97 ? 12.353 -4.008 23.828 1.00 52.04 120 LYS A O 1
ATOM 769 N N . PRO A 1 98 ? 14.115 -4.929 24.884 1.00 52.21 121 PRO A N 1
ATOM 770 C CA . PRO A 1 98 ? 13.395 -5.339 26.098 1.00 48.31 121 PRO A CA 1
ATOM 771 C C . PRO A 1 98 ? 12.495 -4.258 26.686 1.00 46.51 121 PRO A C 1
ATOM 772 O O . PRO A 1 98 ? 11.581 -4.552 27.453 1.00 46.96 121 PRO A O 1
ATOM 776 N N . VAL A 1 99 ? 12.759 -3.007 26.328 1.00 45.93 122 VAL A N 1
ATOM 777 C CA . VAL A 1 99 ? 11.976 -1.899 26.840 1.00 46.99 122 VAL A CA 1
ATOM 778 C C . VAL A 1 99 ? 10.623 -1.767 26.129 1.00 45.27 122 VAL A C 1
ATOM 779 O O . VAL A 1 99 ? 9.719 -1.103 26.626 1.00 46.02 122 VAL A O 1
ATOM 783 N N . LEU A 1 100 ? 10.489 -2.399 24.965 1.00 43.11 123 LEU A N 1
ATOM 784 C CA . LEU A 1 100 ? 9.237 -2.356 24.205 1.00 41.00 123 LEU A CA 1
ATOM 785 C C . LEU A 1 100 ? 8.206 -3.291 24.824 1.00 40.95 123 LEU A C 1
ATOM 786 O O . LEU A 1 100 ? 8.557 -4.253 25.507 1.00 41.08 123 LEU A O 1
ATOM 791 N N . THR A 1 101 ? 6.936 -3.013 24.560 1.00 38.50 124 THR A N 1
ATOM 792 C CA . THR A 1 101 ? 5.846 -3.799 25.113 1.00 34.55 124 THR A CA 1
ATOM 793 C C . THR A 1 101 ? 4.876 -4.312 24.059 1.00 33.55 124 THR A C 1
ATOM 794 O O . THR A 1 101 ? 4.999 -4.016 22.872 1.00 33.51 124 THR A O 1
ATOM 798 N N . ILE A 1 102 ? 3.899 -5.086 24.513 1.00 31.40 125 ILE A N 1
ATOM 799 C CA . ILE A 1 102 ? 2.891 -5.616 23.625 1.00 25.68 125 ILE A CA 1
ATOM 800 C C . ILE A 1 102 ? 2.167 -4.435 22.989 1.00 25.71 125 ILE A C 1
ATOM 801 O O . ILE A 1 102 ? 1.782 -4.475 21.822 1.00 26.01 125 ILE A O 1
ATOM 806 N N . ASN A 1 103 ? 1.986 -3.379 23.771 1.00 26.25 126 ASN A N 1
ATOM 807 C CA . ASN A 1 103 ? 1.318 -2.181 23.289 1.00 27.23 126 ASN A CA 1
ATOM 808 C C . ASN A 1 103 ? 2.159 -1.619 22.143 1.00 25.86 126 ASN A C 1
ATOM 809 O O . ASN A 1 103 ? 1.625 -1.097 21.172 1.00 24.01 126 ASN A O 1
ATOM 814 N N . SER A 1 104 ? 3.478 -1.741 22.266 1.00 27.22 127 SER A N 1
ATOM 815 C CA . SER A 1 104 ? 4.400 -1.262 21.235 1.00 28.37 127 SER A CA 1
ATOM 816 C C . SER A 1 104 ? 4.164 -2.054 19.964 1.00 26.36 127 SER A C 1
ATOM 817 O O . SER A 1 104 ? 4.023 -1.493 18.880 1.00 27.04 127 SER A O 1
ATOM 820 N N . ILE A 1 105 ? 4.130 -3.373 20.095 1.00 25.06 128 ILE A N 1
ATOM 821 C CA . ILE A 1 105 ? 3.928 -4.202 18.929 1.00 21.05 128 ILE A CA 1
ATOM 822 C C . ILE A 1 105 ? 2.581 -3.941 18.288 1.00 21.71 128 ILE A C 1
ATOM 823 O O . ILE A 1 105 ? 2.486 -3.750 17.074 1.00 19.65 128 ILE A O 1
ATOM 828 N N . ILE A 1 106 ? 1.534 -3.920 19.095 1.00 22.65 129 ILE A N 1
ATOM 829 C CA . ILE A 1 106 ? 0.204 -3.684 18.546 1.00 22.76 129 ILE A CA 1
ATOM 830 C C . ILE A 1 106 ? 0.170 -2.414 17.699 1.00 25.97 129 ILE A C 1
ATOM 831 O O . ILE A 1 106 ? -0.328 -2.433 16.572 1.00 26.77 129 ILE A O 1
ATOM 836 N N . TYR A 1 107 ? 0.709 -1.314 18.212 1.00 26.27 130 TYR A N 1
ATOM 837 C CA . TYR A 1 107 ? 0.721 -0.090 17.413 1.00 26.22 130 TYR A CA 1
ATOM 838 C C . TYR A 1 107 ? 1.547 -0.277 16.146 1.00 27.24 130 TYR A C 1
ATOM 839 O O . TYR A 1 107 ? 1.246 0.301 15.106 1.00 25.97 130 TYR A O 1
ATOM 848 N N . GLY A 1 108 ? 2.597 -1.080 16.230 1.00 27.11 131 GLY A N 1
ATOM 849 C CA . GLY A 1 108 ? 3.398 -1.322 15.048 1.00 27.12 131 GLY A CA 1
ATOM 850 C C . GLY A 1 108 ? 2.556 -2.055 14.017 1.00 27.36 131 GLY A C 1
ATOM 851 O O . GLY A 1 108 ? 2.536 -1.674 12.843 1.00 24.72 131 GLY A O 1
ATOM 852 N N . LEU A 1 109 ? 1.848 -3.093 14.466 1.00 25.68 132 LEU A N 1
ATOM 853 C CA . LEU A 1 109 ? 0.990 -3.889 13.585 1.00 26.01 132 LEU A CA 1
ATOM 854 C C . LEU A 1 109 ? -0.090 -3.051 12.917 1.00 27.48 132 LEU A C 1
ATOM 855 O O . LEU A 1 109 ? -0.309 -3.172 11.706 1.00 27.37 132 LEU A O 1
ATOM 860 N N . GLN A 1 110 ? -0.773 -2.215 13.694 1.00 30.26 133 GLN A N 1
ATOM 861 C CA . GLN A 1 110 ? -1.827 -1.400 13.116 1.00 35.15 133 GLN A CA 1
ATOM 862 C C . GLN A 1 110 ? -1.286 -0.376 12.134 1.00 33.42 133 GLN A C 1
ATOM 863 O O . GLN A 1 110 ? -1.981 0.014 11.200 1.00 36.66 133 GLN A O 1
ATOM 869 N N . TYR A 1 111 ? -0.048 0.057 12.325 1.00 33.19 134 TYR A N 1
ATOM 870 C CA . TYR A 1 111 ? 0.498 1.039 11.413 1.00 35.71 134 TYR A CA 1
ATOM 871 C C . TYR A 1 111 ? 0.718 0.432 10.036 1.00 33.91 134 TYR A C 1
ATOM 872 O O . TYR A 1 111 ? 0.615 1.134 9.026 1.00 32.07 134 TYR A O 1
ATOM 881 N N . LEU A 1 112 ? 1.017 -0.866 9.987 1.00 32.38 135 LEU A N 1
ATOM 882 C CA . LEU A 1 112 ? 1.236 -1.534 8.702 1.00 32.10 135 LEU A CA 1
ATOM 883 C C . LEU A 1 112 ? 0.021 -1.405 7.797 1.00 31.91 135 LEU A C 1
ATOM 884 O O . LEU A 1 112 ? 0.168 -1.387 6.578 1.00 30.29 135 LEU A O 1
ATOM 889 N N . PHE A 1 113 ? -1.176 -1.326 8.384 1.00 30.71 136 PHE A N 1
ATOM 890 C CA . PHE A 1 113 ? -2.397 -1.193 7.581 1.00 34.02 136 PHE A CA 1
ATOM 891 C C . PHE A 1 113 ? -2.699 0.254 7.210 1.00 36.71 136 PHE A C 1
ATOM 892 O O . PHE A 1 113 ? -3.503 0.515 6.324 1.00 37.26 136 PHE A O 1
ATOM 900 N N . LEU A 1 114 ? -2.069 1.195 7.899 1.00 42.75 137 LEU A N 1
ATOM 901 C CA . LEU A 1 114 ? -2.283 2.602 7.588 1.00 49.06 137 LEU A CA 1
ATOM 902 C C . LEU A 1 114 ? -1.248 3.034 6.562 1.00 51.29 137 LEU A C 1
ATOM 903 O O . LEU A 1 114 ? -1.556 3.784 5.635 1.00 53.46 137 LEU A O 1
ATOM 908 N N . GLU A 1 115 ? -0.023 2.545 6.718 1.00 54.83 138 GLU A N 1
ATOM 909 C CA . GLU A 1 115 ? 1.051 2.883 5.796 1.00 59.15 138 GLU A CA 1
ATOM 910 C C . GLU A 1 115 ? 1.900 1.669 5.429 1.00 54.71 138 GLU A C 1
ATOM 911 O O . GLU A 1 115 ? 2.984 1.471 5.978 1.00 55.67 138 GLU A O 1
ATOM 917 N N . PRO A 1 116 ? 1.414 0.837 4.494 1.00 54.13 139 PRO A N 1
ATOM 918 C CA . PRO A 1 116 ? 2.165 -0.350 4.080 1.00 53.63 139 PRO A CA 1
ATOM 919 C C . PRO A 1 116 ? 3.551 0.113 3.667 1.00 54.61 139 PRO A C 1
ATOM 920 O O . PRO A 1 116 ? 3.690 1.177 3.060 1.00 54.03 139 PRO A O 1
ATOM 924 N N . ASN A 1 117 ? 4.576 -0.666 3.990 1.00 57.92 140 ASN A N 1
ATOM 925 C CA . ASN A 1 117 ? 5.925 -0.269 3.618 1.00 63.25 140 ASN A CA 1
ATOM 926 C C . ASN A 1 117 ? 6.500 -1.080 2.457 1.00 63.94 140 ASN A C 1
ATOM 927 O O . ASN A 1 117 ? 6.785 -2.270 2.593 1.00 62.13 140 ASN A O 1
ATOM 932 N N . PRO A 1 118 ? 6.680 -0.433 1.293 1.00 63.73 141 PRO A N 1
ATOM 933 C CA . PRO A 1 118 ? 7.223 -1.094 0.105 1.00 68.63 141 PRO A CA 1
ATOM 934 C C . PRO A 1 118 ? 8.676 -1.491 0.308 1.00 71.90 141 PRO A C 1
ATOM 935 O O . PRO A 1 118 ? 9.177 -2.391 -0.360 1.00 70.38 141 PRO A O 1
ATOM 939 N N . GLU A 1 119 ? 9.352 -0.819 1.232 1.00 74.90 142 GLU A N 1
ATOM 940 C CA . GLU A 1 119 ? 10.742 -1.144 1.508 1.00 80.23 142 GLU A CA 1
ATOM 941 C C . GLU A 1 119 ? 10.753 -2.432 2.318 1.00 80.60 142 GLU A C 1
ATOM 942 O O . GLU A 1 119 ? 9.935 -2.598 3.219 1.00 82.66 142 GLU A O 1
ATOM 948 N N . ASP A 1 120 ? 11.661 -3.341 1.965 1.00 78.56 143 ASP A N 1
ATOM 949 C CA . ASP A 1 120 ? 11.815 -4.643 2.621 1.00 73.77 143 ASP A CA 1
ATOM 950 C C . ASP A 1 120 ? 10.490 -5.377 2.886 1.00 66.55 143 ASP A C 1
ATOM 951 O O . ASP A 1 120 ? 10.174 -5.771 4.010 1.00 69.03 143 ASP A O 1
ATOM 956 N N . PRO A 1 121 ? 9.696 -5.581 1.833 1.00 64.25 144 PRO A N 1
ATOM 957 C CA . PRO A 1 121 ? 8.416 -6.266 1.981 1.00 55.10 144 PRO A CA 1
ATOM 958 C C . PRO A 1 121 ? 8.599 -7.770 1.833 1.00 47.70 144 PRO A C 1
ATOM 959 O O . PRO A 1 121 ? 9.642 -8.217 1.358 1.00 47.34 144 PRO A O 1
ATOM 963 N N . LEU A 1 122 ? 7.594 -8.534 2.262 1.00 42.99 145 LEU A N 1
ATOM 964 C CA . LEU A 1 122 ? 7.620 -9.982 2.160 1.00 38.32 145 LEU A CA 1
ATOM 965 C C . LEU A 1 122 ? 6.887 -10.390 0.878 1.00 36.01 145 LEU A C 1
ATOM 966 O O . LEU A 1 122 ? 7.061 -11.495 0.377 1.00 34.82 145 LEU A O 1
ATOM 971 N N . ASN A 1 123 ? 6.057 -9.498 0.355 1.00 38.09 146 ASN A N 1
ATOM 972 C CA . ASN A 1 123 ? 5.326 -9.772 -0.883 1.00 43.77 146 ASN A CA 1
ATOM 973 C C . ASN A 1 123 ? 5.802 -8.689 -1.846 1.00 45.25 146 ASN A C 1
ATOM 974 O O . ASN A 1 123 ? 5.214 -7.606 -1.919 1.00 46.20 146 ASN A O 1
ATOM 979 N N . LYS A 1 124 ? 6.883 -8.967 -2.569 1.00 50.76 147 LYS A N 1
ATOM 980 C CA . LYS A 1 124 ? 7.430 -7.969 -3.482 1.00 58.62 147 LYS A CA 1
ATOM 981 C C . LYS A 1 124 ? 6.433 -7.481 -4.507 1.00 55.52 147 LYS A C 1
ATOM 982 O O . LYS A 1 124 ? 6.346 -6.282 -4.758 1.00 56.08 147 LYS A O 1
ATOM 988 N N . GLU A 1 125 ? 5.677 -8.403 -5.090 1.00 57.38 148 GLU A N 1
ATOM 989 C CA . GLU A 1 125 ? 4.671 -8.042 -6.082 1.00 61.46 148 GLU A CA 1
ATOM 990 C C . GLU A 1 125 ? 3.784 -6.953 -5.503 1.00 57.14 148 GLU A C 1
ATOM 991 O O . GLU A 1 125 ? 3.570 -5.915 -6.129 1.00 56.45 148 GLU A O 1
ATOM 997 N N . ALA A 1 126 ? 3.272 -7.194 -4.300 1.00 54.79 149 ALA A N 1
ATOM 998 C CA . ALA A 1 126 ? 2.409 -6.229 -3.631 1.00 53.84 149 ALA A CA 1
ATOM 999 C C . ALA A 1 126 ? 3.171 -4.928 -3.437 1.00 53.30 149 ALA A C 1
ATOM 1000 O O . ALA A 1 126 ? 2.605 -3.840 -3.552 1.00 52.09 149 ALA A O 1
ATOM 1002 N N . ALA A 1 127 ? 4.460 -5.047 -3.141 1.00 53.85 150 ALA A N 1
ATOM 1003 C CA . ALA A 1 127 ? 5.304 -3.873 -2.941 1.00 57.71 150 ALA A CA 1
ATOM 1004 C C . ALA A 1 127 ? 5.361 -3.043 -4.227 1.00 61.19 150 ALA A C 1
ATOM 1005 O O . ALA A 1 127 ? 5.006 -1.859 -4.237 1.00 61.69 150 ALA A O 1
ATOM 1007 N N . GLU A 1 128 ? 5.807 -3.679 -5.309 1.00 64.90 151 GLU A N 1
ATOM 1008 C CA . GLU A 1 128 ? 5.906 -3.032 -6.617 1.00 68.81 151 GLU A CA 1
ATOM 1009 C C . GLU A 1 128 ? 4.635 -2.257 -6.922 1.00 66.16 151 GLU A C 1
ATOM 1010 O O . GLU A 1 128 ? 4.660 -1.043 -7.123 1.00 67.94 151 GLU A O 1
ATOM 1016 N N . VAL A 1 129 ? 3.519 -2.974 -6.955 1.00 64.17 152 VAL A N 1
ATOM 1017 C CA . VAL A 1 129 ? 2.237 -2.360 -7.244 1.00 61.06 152 VAL A CA 1
ATOM 1018 C C . VAL A 1 129 ? 1.968 -1.172 -6.336 1.00 57.93 152 VAL A C 1
ATOM 1019 O O . VAL A 1 129 ? 1.258 -0.252 -6.723 1.00 58.07 152 VAL A O 1
ATOM 1023 N N . LEU A 1 130 ? 2.532 -1.181 -5.131 1.00 57.25 153 LEU A N 1
ATOM 1024 C CA . LEU A 1 130 ? 2.304 -0.072 -4.212 1.00 56.36 153 LEU A CA 1
ATOM 1025 C C . LEU A 1 130 ? 3.032 1.203 -4.628 1.00 59.34 153 LEU A C 1
ATOM 1026 O O . LEU A 1 130 ? 2.464 2.297 -4.560 1.00 59.23 153 LEU A O 1
ATOM 1031 N N . GLN A 1 131 ? 4.288 1.067 -5.047 1.00 64.26 154 GLN A N 1
ATOM 1032 C CA . GLN A 1 131 ? 5.071 2.225 -5.473 1.00 71.57 154 GLN A CA 1
ATOM 1033 C C . GLN A 1 131 ? 4.764 2.590 -6.919 1.00 72.37 154 GLN A C 1
ATOM 1034 O O . GLN A 1 131 ? 4.470 3.746 -7.227 1.00 71.26 154 GLN A O 1
ATOM 1040 N N . ASN A 1 132 ? 4.824 1.596 -7.801 1.00 74.26 155 ASN A N 1
ATOM 1041 C CA . ASN A 1 132 ? 4.547 1.817 -9.213 1.00 78.15 155 ASN A CA 1
ATOM 1042 C C . ASN A 1 132 ? 3.133 2.355 -9.429 1.00 79.58 155 ASN A C 1
ATOM 1043 O O . ASN A 1 132 ? 2.961 3.498 -9.850 1.00 81.05 155 ASN A O 1
ATOM 1048 N N . ASN A 1 133 ? 2.119 1.544 -9.141 1.00 81.45 156 ASN A N 1
ATOM 1049 C CA . ASN A 1 133 ? 0.740 1.991 -9.325 1.00 83.21 156 ASN A CA 1
ATOM 1050 C C . ASN A 1 133 ? -0.047 2.056 -8.017 1.00 81.20 156 ASN A C 1
ATOM 1051 O O . ASN A 1 133 ? -0.649 1.073 -7.589 1.00 80.03 156 ASN A O 1
ATOM 1056 N N . ARG A 1 134 ? -0.051 3.232 -7.401 1.00 81.27 157 ARG A N 1
ATOM 1057 C CA . ARG A 1 134 ? -0.751 3.451 -6.143 1.00 82.28 157 ARG A CA 1
ATOM 1058 C C . ARG A 1 134 ? -2.163 2.860 -6.157 1.00 80.72 157 ARG A C 1
ATOM 1059 O O . ARG A 1 134 ? -2.519 2.072 -5.284 1.00 81.03 157 ARG A O 1
ATOM 1067 N N . ARG A 1 135 ? -2.953 3.224 -7.163 1.00 80.35 158 ARG A N 1
ATOM 1068 C CA . ARG A 1 135 ? -4.338 2.766 -7.269 1.00 80.40 158 ARG A CA 1
ATOM 1069 C C . ARG A 1 135 ? -4.597 1.315 -7.644 1.00 76.95 158 ARG A C 1
ATOM 1070 O O . ARG A 1 135 ? -5.555 0.718 -7.155 1.00 76.51 158 ARG A O 1
ATOM 1078 N N . LEU A 1 136 ? -3.785 0.749 -8.527 1.00 72.59 159 LEU A N 1
ATOM 1079 C CA . LEU A 1 136 ? -3.988 -0.644 -8.897 1.00 69.44 159 LEU A CA 1
ATOM 1080 C C . LEU A 1 136 ? -3.931 -1.422 -7.592 1.00 68.44 159 LEU A C 1
ATOM 1081 O O . LEU A 1 136 ? -4.737 -2.325 -7.346 1.00 68.80 159 LEU A O 1
ATOM 1086 N N . PHE A 1 137 ? -2.969 -1.046 -6.755 1.00 65.20 160 PHE A N 1
ATOM 1087 C CA . PHE A 1 137 ? -2.789 -1.667 -5.456 1.00 60.30 160 PHE A CA 1
ATOM 1088 C C . PHE A 1 137 ? -4.106 -1.555 -4.699 1.00 60.40 160 PHE A C 1
ATOM 1089 O O . PHE A 1 137 ? -4.586 -2.524 -4.112 1.00 59.74 160 PHE A O 1
ATOM 1097 N N . GLU A 1 138 ? -4.690 -0.362 -4.729 1.00 62.27 161 GLU A N 1
ATOM 1098 C CA . GLU A 1 138 ? -5.947 -0.112 -4.039 1.00 66.32 161 GLU A CA 1
ATOM 1099 C C . GLU A 1 138 ? -7.059 -1.033 -4.518 1.00 63.73 161 GLU A C 1
ATOM 1100 O O . GLU A 1 138 ? -7.912 -1.447 -3.730 1.00 63.08 161 GLU A O 1
ATOM 1106 N N . GLN A 1 139 ? -7.050 -1.342 -5.812 1.00 63.96 162 GLN A N 1
ATOM 1107 C CA . GLN A 1 139 ? -8.055 -2.223 -6.394 1.00 65.57 162 GLN A CA 1
ATOM 1108 C C . GLN A 1 139 ? -7.770 -3.650 -5.978 1.00 60.00 162 GLN A C 1
ATOM 1109 O O . GLN A 1 139 ? -8.682 -4.400 -5.632 1.00 58.42 162 GLN A O 1
ATOM 1115 N N . ASN A 1 140 ? -6.496 -4.025 -6.010 1.00 55.34 163 ASN A N 1
ATOM 1116 C CA . ASN A 1 140 ? -6.114 -5.368 -5.615 1.00 52.76 163 ASN A CA 1
ATOM 1117 C C . ASN A 1 140 ? -6.548 -5.615 -4.176 1.00 49.63 163 ASN A C 1
ATOM 1118 O O . ASN A 1 140 ? -7.059 -6.689 -3.851 1.00 48.97 163 ASN A O 1
ATOM 1123 N N . VAL A 1 141 ? -6.351 -4.621 -3.314 1.00 46.05 164 VAL A N 1
ATOM 1124 C CA . VAL A 1 141 ? -6.728 -4.765 -1.918 1.00 42.07 164 VAL A CA 1
ATOM 1125 C C . VAL A 1 141 ? -8.226 -5.040 -1.824 1.00 43.05 164 VAL A C 1
ATOM 1126 O O . VAL A 1 141 ? -8.638 -6.008 -1.188 1.00 42.11 164 VAL A O 1
ATOM 1130 N N . GLN A 1 142 ? -9.031 -4.205 -2.479 1.00 45.11 165 GLN A N 1
ATOM 1131 C CA . GLN A 1 142 ? -10.489 -4.352 -2.472 1.00 49.00 165 GLN A CA 1
ATOM 1132 C C . GLN A 1 142 ? -10.974 -5.734 -2.901 1.00 48.44 165 GLN A C 1
ATOM 1133 O O . GLN A 1 142 ? -11.796 -6.361 -2.225 1.00 47.58 165 GLN A O 1
ATOM 1139 N N . ARG A 1 143 ? -10.462 -6.188 -4.041 1.00 49.89 166 ARG A N 1
ATOM 1140 C CA . ARG A 1 143 ? -10.834 -7.475 -4.615 1.00 52.77 166 ARG A CA 1
ATOM 1141 C C . ARG A 1 143 ? -10.413 -8.609 -3.714 1.00 48.11 166 ARG A C 1
ATOM 1142 O O . ARG A 1 143 ? -11.224 -9.479 -3.376 1.00 49.34 166 ARG A O 1
ATOM 1150 N N . SER A 1 144 ? -9.146 -8.594 -3.315 1.00 42.36 167 SER A N 1
ATOM 1151 C CA . SER A 1 144 ? -8.630 -9.634 -2.450 1.00 36.55 167 SER A CA 1
ATOM 1152 C C . SER A 1 144 ? -9.357 -9.646 -1.108 1.00 32.75 167 SER A C 1
ATOM 1153 O O . SER A 1 144 ? -9.564 -10.707 -0.536 1.00 33.15 167 SER A O 1
ATOM 1164 N N . ARG A 1 146 ? -12.476 -8.901 -0.642 1.00 36.57 169 ARG A N 1
ATOM 1165 C CA . ARG A 1 146 ? -13.810 -9.442 -0.865 1.00 41.48 169 ARG A CA 1
ATOM 1166 C C . ARG A 1 146 ? -13.703 -10.934 -1.126 1.00 39.61 169 ARG A C 1
ATOM 1167 O O . ARG A 1 146 ? -14.658 -11.686 -0.950 1.00 40.32 169 ARG A O 1
ATOM 1175 N N . GLY A 1 147 ? -12.519 -11.357 -1.541 1.00 37.27 170 GLY A N 1
ATOM 1176 C CA . GLY A 1 147 ? -12.311 -12.752 -1.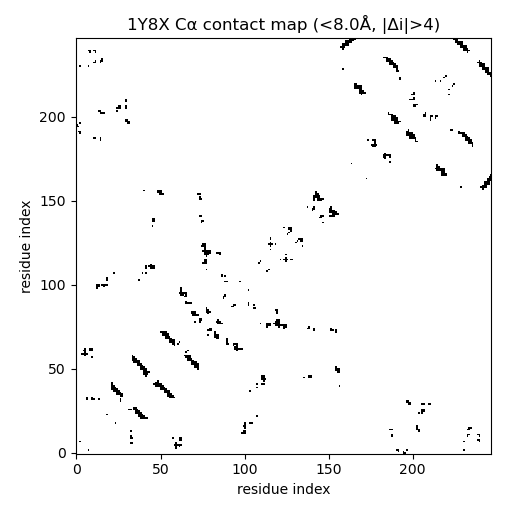847 1.00 33.65 170 GLY A CA 1
ATOM 1177 C C . GLY A 1 147 ? -12.167 -12.790 -3.344 1.00 32.96 170 GLY A C 1
ATOM 1178 O O . GLY A 1 147 ? -13.125 -12.542 -4.072 1.00 32.85 170 GLY A O 1
ATOM 1179 N N . GLY A 1 148 ? -10.964 -13.079 -3.816 1.00 33.86 171 GLY A N 1
ATOM 1180 C CA . GLY A 1 148 ? -10.754 -13.119 -5.248 1.00 35.41 171 GLY A CA 1
ATOM 1181 C C . GLY A 1 148 ? -9.323 -13.411 -5.641 1.00 37.89 171 GLY A C 1
ATOM 1182 O O . GLY A 1 148 ? -8.434 -13.530 -4.788 1.00 37.03 171 GLY A O 1
ATOM 1183 N N . TYR A 1 149 ? -9.107 -13.533 -6.945 1.00 38.68 172 TYR A N 1
ATOM 1184 C CA . TYR A 1 149 ? -7.795 -13.818 -7.475 1.00 41.74 172 TYR A CA 1
ATOM 1185 C C . TYR A 1 149 ? -7.059 -12.550 -7.886 1.00 45.00 172 TYR A C 1
ATOM 1186 O O . TYR A 1 149 ? -7.660 -11.549 -8.279 1.00 45.69 172 TYR A O 1
ATOM 1195 N N . ILE A 1 150 ? -5.742 -12.630 -7.775 1.00 46.75 173 ILE A N 1
ATOM 1196 C CA . ILE A 1 150 ? -4.813 -11.594 -8.184 1.00 48.47 173 ILE A CA 1
ATOM 1197 C C . ILE A 1 150 ? -3.785 -12.519 -8.804 1.00 48.20 173 ILE A C 1
ATOM 1198 O O . ILE A 1 150 ? -3.207 -13.374 -8.116 1.00 46.30 173 ILE A O 1
ATOM 1203 N N . GLY A 1 151 ? -3.589 -12.387 -10.110 1.00 48.03 174 GLY A N 1
ATOM 1204 C CA . GLY A 1 151 ? -2.677 -13.294 -10.773 1.00 48.49 174 GLY A CA 1
ATOM 1205 C C . GLY A 1 151 ? -3.349 -14.645 -10.600 1.00 49.05 174 GLY A C 1
ATOM 1206 O O . GLY A 1 151 ? -4.584 -14.730 -10.617 1.00 50.30 174 GLY A O 1
ATOM 1207 N N . SER A 1 152 ? -2.562 -15.697 -10.415 1.00 49.76 175 SER A N 1
ATOM 1208 C CA . SER A 1 152 ? -3.130 -17.027 -10.226 1.00 51.30 175 SER A CA 1
ATOM 1209 C C . SER A 1 152 ? -3.309 -17.293 -8.733 1.00 48.07 175 SER A C 1
ATOM 1210 O O . SER A 1 152 ? -3.533 -18.437 -8.321 1.00 48.16 175 SER A O 1
ATOM 1213 N N . THR A 1 153 ? -3.212 -16.238 -7.926 1.00 44.86 176 THR A N 1
ATOM 1214 C CA . THR A 1 153 ? -3.341 -16.386 -6.476 1.00 42.95 176 THR A CA 1
ATOM 1215 C C . THR A 1 153 ? -4.696 -15.963 -5.914 1.00 36.83 176 THR A C 1
ATOM 1216 O O . THR A 1 153 ? -5.146 -14.833 -6.116 1.00 34.04 176 THR A O 1
ATOM 1220 N N . TYR A 1 154 ? -5.329 -16.879 -5.188 1.00 32.21 177 TYR A N 1
ATOM 1221 C CA . TYR A 1 154 ? -6.625 -16.607 -4.591 1.00 32.05 177 TYR A CA 1
ATOM 1222 C C . TYR A 1 154 ? -6.518 -16.118 -3.163 1.00 32.33 177 TYR A C 1
ATOM 1223 O O . TYR A 1 154 ? -5.918 -16.788 -2.317 1.00 31.12 177 TYR A O 1
ATOM 1232 N N . PHE A 1 155 ? -7.130 -14.967 -2.897 1.00 31.51 178 PHE A N 1
ATOM 1233 C CA . PHE A 1 155 ? -7.132 -14.382 -1.562 1.00 31.68 178 PHE A CA 1
ATOM 1234 C C . PHE A 1 155 ? -8.522 -14.528 -0.946 1.00 31.01 178 PHE A C 1
ATOM 1235 O O . PHE A 1 155 ? -9.498 -13.994 -1.468 1.00 30.72 178 PHE A O 1
ATOM 1243 N N . GLU A 1 156 ? -8.610 -15.245 0.165 1.00 30.43 179 GLU A N 1
ATOM 1244 C CA . GLU A 1 156 ? -9.894 -15.452 0.825 1.00 33.16 179 GLU A CA 1
ATOM 1245 C C . GLU A 1 156 ? -10.467 -14.153 1.382 1.00 32.14 179 GLU A C 1
ATOM 1246 O O . GLU A 1 156 ? -9.728 -13.267 1.810 1.00 29.64 179 GLU A O 1
ATOM 1252 N N . ARG A 1 157 ? -11.791 -14.055 1.374 1.00 31.71 180 ARG A N 1
ATOM 1253 C CA . ARG A 1 157 ? -12.512 -12.873 1.852 1.00 29.98 180 ARG A CA 1
ATOM 1254 C C . ARG A 1 157 ? -12.170 -12.560 3.306 1.00 27.43 180 ARG A C 1
ATOM 1255 O O . ARG A 1 157 ? -12.068 -13.468 4.121 1.00 25.39 180 ARG A O 1
ATOM 1263 N N . CYS A 1 158 ? -12.014 -11.286 3.651 1.00 25.49 181 CYS A N 1
ATOM 1264 C CA . CYS A 1 158 ? -11.698 -10.957 5.037 1.00 30.95 181 CYS A CA 1
ATOM 1265 C C . CYS A 1 158 ? -12.341 -9.664 5.517 1.00 33.44 181 CYS A C 1
ATOM 1266 O O . CYS A 1 158 ? -11.813 -8.999 6.403 1.00 34.01 181 CYS A O 1
ATOM 1269 N N . LEU A 1 159 ? -13.478 -9.303 4.930 1.00 35.70 182 LEU A N 1
ATOM 1270 C CA . LEU A 1 159 ? -14.188 -8.098 5.342 1.00 37.12 182 LEU A CA 1
ATOM 1271 C C . LEU A 1 159 ? -14.770 -8.351 6.728 1.00 37.54 182 LEU A C 1
ATOM 1272 O O . LEU A 1 159 ? -15.129 -9.483 7.057 1.00 38.54 182 LEU A O 1
ATOM 1277 N N . LYS A 1 160 ? -14.843 -7.307 7.547 1.00 38.85 183 LYS A N 1
ATOM 1278 C CA . LYS A 1 160 ? -15.399 -7.454 8.887 1.00 40.92 183 LYS A CA 1
ATOM 1279 C C . LYS A 1 160 ? -16.894 -7.785 8.791 1.00 40.32 183 LYS A C 1
ATOM 1280 O O . LYS A 1 160 ? -17.519 -7.392 7.785 1.00 39.95 183 LYS A O 1
ATOM 1287 N N . LEU B 2 5 ? 12.414 -7.779 48.285 1.00 94.27 349 LEU B N 1
ATOM 1288 C CA . LEU B 2 5 ? 11.557 -8.829 48.896 1.00 94.77 349 LEU B CA 1
ATOM 1289 C C . LEU B 2 5 ? 10.119 -8.329 48.983 1.00 95.89 349 LEU B C 1
ATOM 1290 O O . LEU B 2 5 ? 9.891 -7.124 49.072 1.00 96.29 349 LEU B O 1
ATOM 1295 N N . PRO B 2 6 ? 9.120 -9.255 48.935 1.00 96.18 350 PRO B N 1
ATOM 1296 C CA . PRO B 2 6 ? 7.685 -8.909 49.013 1.00 97.01 350 PRO B CA 1
ATOM 1297 C C . PRO B 2 6 ? 7.160 -8.228 50.294 1.00 97.01 350 PRO B C 1
ATOM 1298 O O . PRO B 2 6 ? 7.477 -8.641 51.412 1.00 96.99 350 PRO B O 1
ATOM 1302 N N . GLN B 2 7 ? 6.352 -7.182 50.106 1.00 97.15 351 GLN B N 1
ATOM 1303 C CA . GLN B 2 7 ? 5.792 -6.423 51.224 1.00 97.20 351 GLN B CA 1
ATOM 1304 C C . GLN B 2 7 ? 4.713 -7.263 51.870 1.00 97.13 351 GLN B C 1
ATOM 1305 O O . GLN B 2 7 ? 3.680 -7.541 51.264 1.00 97.01 351 GLN B O 1
ATOM 1311 N N . ASN B 2 8 ? 4.967 -7.668 53.107 1.00 97.11 352 ASN B N 1
ATOM 1312 C CA . ASN B 2 8 ? 4.055 -8.525 53.842 1.00 96.75 352 ASN B CA 1
ATOM 1313 C C . ASN B 2 8 ? 2.677 -7.927 54.065 1.00 96.27 352 ASN B C 1
ATOM 1314 O O . ASN B 2 8 ? 2.529 -6.944 54.789 1.00 97.22 352 ASN B O 1
ATOM 1319 N N . ILE B 2 9 ? 1.675 -8.542 53.443 1.00 95.90 353 ILE B N 1
ATOM 1320 C CA . ILE B 2 9 ? 0.286 -8.115 53.556 1.00 95.73 353 ILE B CA 1
ATOM 1321 C C . ILE B 2 9 ? -0.511 -9.117 54.385 1.00 93.90 353 ILE B C 1
ATOM 1322 O O . ILE B 2 9 ? -0.403 -10.324 54.180 1.00 93.84 353 ILE B O 1
ATOM 1327 N N . GLN B 2 10 ? -1.326 -8.615 55.309 1.00 93.50 354 GLN B N 1
ATOM 1328 C CA . GLN B 2 10 ? -2.094 -9.496 56.178 1.00 92.67 354 GLN B CA 1
ATOM 1329 C C . GLN B 2 10 ? -3.612 -9.362 56.076 1.00 91.39 354 GLN B C 1
ATOM 1330 O O . GLN B 2 10 ? -4.185 -8.319 56.386 1.00 90.38 354 GLN B O 1
ATOM 1336 N N . PHE B 2 11 ? -4.247 -10.438 55.623 1.00 91.32 355 PHE B N 1
ATOM 1337 C CA . PHE B 2 11 ? -5.697 -10.501 55.493 1.00 93.11 355 PHE B CA 1
ATOM 1338 C C . PHE B 2 11 ? -6.161 -11.782 56.164 1.00 93.13 355 PHE B C 1
ATOM 1339 O O . PHE B 2 11 ? -5.390 -12.730 56.308 1.00 93.06 355 PHE B O 1
ATOM 1347 N N . SER B 2 12 ? -7.424 -11.814 56.567 1.00 93.75 356 SER B N 1
ATOM 1348 C CA . SER B 2 12 ? -7.973 -13.002 57.197 1.00 94.81 356 SER B CA 1
ATOM 1349 C C . SER B 2 12 ? -8.493 -13.909 56.092 1.00 94.49 356 SER B C 1
ATOM 1350 O O . SER B 2 12 ? -9.115 -13.444 55.138 1.00 92.67 356 SER B O 1
ATOM 1353 N N . PRO B 2 13 ? -8.251 -15.220 56.218 1.00 94.26 357 PRO B N 1
ATOM 1354 C CA . PRO B 2 13 ? -8.661 -16.254 55.263 1.00 95.60 357 PRO B CA 1
ATOM 1355 C C . PRO B 2 13 ? -10.075 -16.138 54.698 1.00 95.53 357 PRO B C 1
ATOM 1356 O O . PRO B 2 13 ? -10.326 -16.582 53.582 1.00 94.86 357 PRO B O 1
ATOM 1360 N N . SER B 2 14 ? -10.992 -15.546 55.454 1.00 95.61 358 SER B N 1
ATOM 1361 C CA . SER B 2 14 ? -12.375 -15.415 55.001 1.00 96.53 358 SER B CA 1
ATOM 1362 C C . SER B 2 14 ? -12.587 -14.271 53.995 1.00 95.96 358 SER B C 1
ATOM 1363 O O . SER B 2 14 ? -13.518 -14.316 53.178 1.00 96.14 358 SER B O 1
ATOM 1366 N N . ALA B 2 15 ? -11.717 -13.259 54.060 1.00 95.49 359 ALA B N 1
ATOM 1367 C CA . ALA B 2 15 ? -11.783 -12.082 53.187 1.00 94.07 359 ALA B CA 1
ATOM 1368 C C . ALA B 2 15 ? -12.086 -12.451 51.745 1.00 91.79 359 ALA B C 1
ATOM 1369 O O . ALA B 2 15 ? -11.886 -13.584 51.318 1.00 93.15 359 ALA B O 1
ATOM 1371 N N . LYS B 2 16 ? -12.592 -11.477 51.003 1.00 90.05 360 LYS B N 1
ATOM 1372 C CA . LYS B 2 16 ? -12.924 -11.676 49.604 1.00 88.02 360 LYS B CA 1
ATOM 1373 C C . LYS B 2 16 ? -11.892 -10.961 48.760 1.00 83.94 360 LYS B C 1
ATOM 1374 O O . LYS B 2 16 ? -11.051 -10.236 49.286 1.00 82.79 360 LYS B O 1
ATOM 1380 N N . LEU B 2 17 ? -11.955 -11.167 47.451 1.00 81.44 361 LEU B N 1
ATOM 1381 C CA . LEU B 2 17 ? -11.015 -10.526 46.548 1.00 78.86 361 LEU B CA 1
ATOM 1382 C C . LEU B 2 17 ? -11.202 -9.017 46.570 1.00 77.32 361 LEU B C 1
ATOM 1383 O O . LEU B 2 17 ? -10.246 -8.270 46.803 1.00 76.13 361 LEU B O 1
ATOM 1388 N N . GLN B 2 18 ? -12.432 -8.568 46.332 1.00 76.70 362 GLN B N 1
ATOM 1389 C CA . GLN B 2 18 ? -12.724 -7.138 46.344 1.00 77.58 362 GLN B CA 1
ATOM 1390 C C . GLN B 2 18 ? -11.919 -6.460 47.437 1.00 77.75 362 GLN B C 1
ATOM 1391 O O . GLN B 2 18 ? -11.392 -5.364 47.250 1.00 77.91 362 GLN B O 1
ATOM 1397 N N . GLU B 2 19 ? -11.819 -7.142 48.573 1.00 79.19 363 GLU B N 1
ATOM 1398 C CA . GLU B 2 19 ? -11.097 -6.647 49.736 1.00 80.97 363 GLU B CA 1
ATOM 1399 C C . GLU B 2 19 ? -9.632 -6.331 49.462 1.00 76.52 363 GLU B C 1
ATOM 1400 O O . GLU B 2 19 ? -9.144 -5.261 49.829 1.00 77.05 363 GLU B O 1
ATOM 1406 N N . VAL B 2 20 ? -8.928 -7.264 48.832 1.00 74.72 364 VAL B N 1
ATOM 1407 C CA . VAL B 2 20 ? -7.518 -7.063 48.527 1.00 75.22 364 VAL B CA 1
ATOM 1408 C C . VAL B 2 20 ? -7.341 -5.995 47.452 1.00 71.03 364 VAL B C 1
ATOM 1409 O O . VAL B 2 20 ? -6.409 -5.188 47.503 1.00 68.84 364 VAL B O 1
ATOM 1413 N N . LEU B 2 21 ? -8.242 -5.994 46.479 1.00 70.71 365 LEU B N 1
ATOM 1414 C CA . LEU B 2 21 ? -8.170 -5.021 45.405 1.00 74.11 365 LEU B CA 1
ATOM 1415 C C . LEU B 2 21 ? -8.368 -3.632 45.992 1.00 75.00 365 LEU B C 1
ATOM 1416 O O . LEU B 2 21 ? -7.717 -2.677 45.573 1.00 74.38 365 LEU B O 1
ATOM 1421 N N . ASP B 2 22 ? -9.259 -3.525 46.976 1.00 76.04 366 ASP B N 1
ATOM 1422 C CA . ASP B 2 22 ? -9.532 -2.239 47.610 1.00 77.50 366 ASP B CA 1
ATOM 1423 C C . ASP B 2 22 ? -8.349 -1.738 48.436 1.00 76.90 366 ASP B C 1
ATOM 1424 O O . ASP B 2 22 ? -8.086 -0.536 48.468 1.00 78.38 366 ASP B O 1
ATOM 1429 N N . TYR B 2 23 ? -7.637 -2.648 49.096 1.00 75.63 367 TYR B N 1
ATOM 1430 C CA . TYR B 2 23 ? -6.474 -2.257 49.884 1.00 73.41 367 TYR B CA 1
ATOM 1431 C C . TYR B 2 23 ? -5.480 -1.603 48.933 1.00 71.22 367 TYR B C 1
ATOM 1432 O O . TYR B 2 23 ? -4.925 -0.542 49.215 1.00 70.84 367 TYR B O 1
ATOM 1441 N N . LEU B 2 24 ? -5.276 -2.253 47.793 1.00 69.73 368 LEU B N 1
ATOM 1442 C CA . LEU B 2 24 ? -4.357 -1.776 46.767 1.00 68.07 368 LEU B CA 1
ATOM 1443 C C . LEU B 2 24 ? -4.810 -0.472 46.107 1.00 70.12 368 LEU B C 1
ATOM 1444 O O . LEU B 2 24 ? -3.987 0.355 45.725 1.00 68.44 368 LEU B O 1
ATOM 1449 N N . THR B 2 25 ? -6.120 -0.300 45.971 1.00 73.02 369 THR B N 1
ATOM 1450 C CA . THR B 2 25 ? -6.692 0.885 45.355 1.00 76.80 369 THR B CA 1
ATOM 1451 C C . THR B 2 25 ? -6.776 2.087 46.271 1.00 81.34 369 THR B C 1
ATOM 1452 O O . THR B 2 25 ? -6.828 3.217 45.787 1.00 83.62 369 THR B O 1
ATOM 1456 N N . ASN B 2 26 ? -6.804 1.864 47.583 1.00 83.85 370 ASN B N 1
ATOM 1457 C CA . ASN B 2 26 ? -6.927 2.984 48.522 1.00 84.87 370 ASN B CA 1
ATOM 1458 C C . ASN B 2 26 ? -5.755 3.282 49.493 1.00 84.06 370 ASN B C 1
ATOM 1459 O O . ASN B 2 26 ? -5.686 4.366 50.029 1.00 82.22 370 ASN B O 1
ATOM 1464 N N . SER B 2 27 ? -4.837 2.335 49.665 1.00 84.35 371 SER B N 1
ATOM 1465 C CA . SER B 2 27 ? -3.704 2.559 50.532 1.00 85.52 371 SER B CA 1
ATOM 1466 C C . SER B 2 27 ? -2.923 3.824 50.120 1.00 88.54 371 SER B C 1
ATOM 1467 O O . SER B 2 27 ? -2.564 4.033 48.955 1.00 88.72 371 SER B O 1
ATOM 1470 N N . ALA B 2 28 ? -2.668 4.678 51.106 1.00 90.51 372 ALA B N 1
ATOM 1471 C CA . ALA B 2 28 ? -1.950 5.926 50.885 1.00 91.97 372 ALA B CA 1
ATOM 1472 C C . ALA B 2 28 ? -0.467 5.659 50.659 1.00 92.78 372 ALA B C 1
ATOM 1473 O O . ALA B 2 28 ? 0.299 6.558 50.277 1.00 92.88 372 ALA B O 1
ATOM 1475 N N . SER B 2 29 ? -0.077 4.429 50.995 1.00 92.83 373 SER B N 1
ATOM 1476 C CA . SER B 2 29 ? 1.285 3.947 50.793 1.00 92.46 373 SER B CA 1
ATOM 1477 C C . SER B 2 29 ? 1.321 3.210 49.450 1.00 90.52 373 SER B C 1
ATOM 1478 O O . SER B 2 29 ? 2.349 2.649 49.085 1.00 91.18 373 SER B O 1
ATOM 1481 N N . LEU B 2 30 ? 0.202 3.186 48.728 1.00 88.81 374 LEU B N 1
ATOM 1482 C CA . LEU B 2 30 ? 0.146 2.516 47.431 1.00 86.18 374 LEU B CA 1
ATOM 1483 C C . LEU B 2 30 ? -0.847 3.174 46.465 1.00 83.74 374 LEU B C 1
ATOM 1484 O O . LEU B 2 30 ? -0.491 3.985 45.584 1.00 82.98 374 LEU B O 1
ATOM 1489 N N . GLN B 2 31 ? -2.100 2.778 46.649 1.00 82.91 375 GLN B N 1
ATOM 1490 C CA . GLN B 2 31 ? -3.219 3.204 45.832 1.00 82.41 375 GLN B CA 1
ATOM 1491 C C . GLN B 2 31 ? -2.922 3.209 44.348 1.00 80.29 375 GLN B C 1
ATOM 1492 O O . GLN B 2 31 ? -2.696 4.246 43.736 1.00 78.24 375 GLN B O 1
ATOM 1506 N N . LYS B 2 33 ? -3.826 2.532 40.392 1.00 80.53 377 LYS B N 1
ATOM 1507 C CA . LYS B 2 33 ? -4.936 2.848 39.508 1.00 81.19 377 LYS B CA 1
ATOM 1508 C C . LYS B 2 33 ? -5.841 1.657 39.228 1.00 79.09 377 LYS B C 1
ATOM 1509 O O . LYS B 2 33 ? -6.985 1.654 39.665 1.00 80.72 377 LYS B O 1
ATOM 1515 N N . SER B 2 34 ? -5.335 0.658 38.506 1.00 76.18 378 SER B N 1
ATOM 1516 C CA . SER B 2 34 ? -6.107 -0.543 38.162 1.00 70.21 378 SER B CA 1
ATOM 1517 C C . SER B 2 34 ? -5.123 -1.719 38.179 1.00 65.85 378 SER B C 1
ATOM 1518 O O . SER B 2 34 ? -4.558 -2.097 37.151 1.00 64.55 378 SER B O 1
ATOM 1521 N N . PRO B 2 35 ? -4.908 -2.315 39.362 1.00 62.71 379 PRO B N 1
ATOM 1522 C CA . PRO B 2 35 ? -3.984 -3.437 39.528 1.00 59.40 379 PRO B CA 1
ATOM 1523 C C . PRO B 2 35 ? -4.454 -4.785 38.990 1.00 55.92 379 PRO B C 1
ATOM 1524 O O . PRO B 2 35 ? -5.632 -5.132 39.076 1.00 53.52 379 PRO B O 1
ATOM 1528 N N . ALA B 2 36 ? -3.507 -5.531 38.430 1.00 53.42 380 ALA B N 1
ATOM 1529 C CA . ALA B 2 36 ? -3.770 -6.860 37.888 1.00 51.77 380 ALA B CA 1
ATOM 1530 C C . ALA B 2 36 ? -3.126 -7.823 38.861 1.00 49.51 380 ALA B C 1
ATOM 1531 O O . ALA B 2 36 ? -1.933 -7.724 39.133 1.00 48.17 380 ALA B O 1
ATOM 1533 N N . ILE B 2 37 ? -3.904 -8.755 39.389 1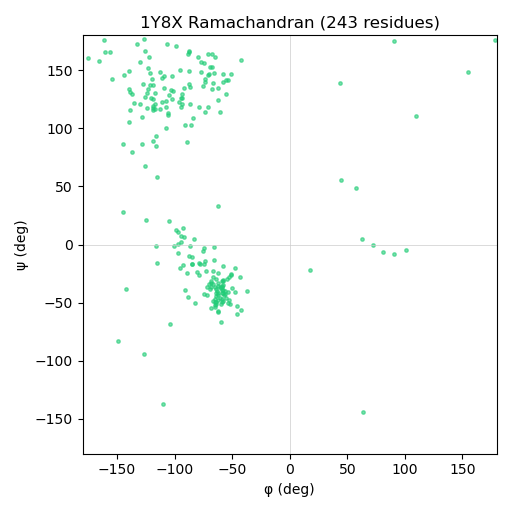.00 48.84 381 ILE B N 1
ATOM 1534 C CA . ILE B 2 37 ? -3.353 -9.700 40.346 1.00 51.15 381 ILE B CA 1
ATOM 1535 C C . ILE B 2 37 ? -3.391 -11.155 39.904 1.00 50.36 381 ILE B C 1
ATOM 1536 O O . ILE B 2 37 ? -4.425 -11.675 39.465 1.00 47.89 381 ILE B O 1
ATOM 1541 N N . THR B 2 38 ? -2.243 -11.806 40.039 1.00 49.94 382 THR B N 1
ATOM 1542 C CA . THR B 2 38 ? -2.103 -13.211 39.689 1.00 51.58 382 THR B CA 1
ATOM 1543 C C . THR B 2 38 ? -1.384 -13.927 40.831 1.00 54.92 382 THR B C 1
ATOM 1544 O O . THR B 2 38 ? -0.919 -13.296 41.782 1.00 54.02 382 THR B O 1
ATOM 1548 N N . ALA B 2 39 ? -1.307 -15.248 40.729 1.00 56.64 383 ALA B N 1
ATOM 1549 C CA . ALA B 2 39 ? -0.641 -16.075 41.724 1.00 58.52 383 ALA B CA 1
ATOM 1550 C C . ALA B 2 39 ? -0.442 -17.447 41.103 1.00 57.40 383 ALA B C 1
ATOM 1551 O O . ALA B 2 39 ? -1.138 -17.810 40.154 1.00 59.41 383 ALA B O 1
ATOM 1553 N N . THR B 2 40 ? 0.509 -18.207 41.628 1.00 56.13 384 THR B N 1
ATOM 1554 C CA . THR B 2 40 ? 0.767 -19.542 41.110 1.00 54.92 384 THR B CA 1
ATOM 1555 C C . THR B 2 40 ? -0.008 -20.566 41.940 1.00 50.30 384 THR B C 1
ATOM 1556 O O . THR B 2 40 ? 0.204 -20.687 43.146 1.00 49.86 384 THR B O 1
ATOM 1560 N N . LEU B 2 41 ? -0.918 -21.289 41.299 1.00 47.82 385 LEU B N 1
ATOM 1561 C CA . LEU B 2 41 ? -1.692 -22.306 41.990 1.00 46.94 385 LEU B CA 1
ATOM 1562 C C . LEU B 2 41 ? -1.425 -23.679 41.387 1.00 44.01 385 LEU B C 1
ATOM 1563 O O . LEU B 2 41 ? -1.684 -23.912 40.209 1.00 42.36 385 LEU B O 1
ATOM 1568 N N . GLU B 2 42 ? -0.907 -24.585 42.209 1.00 41.58 386 GLU B N 1
ATOM 1569 C CA . GLU B 2 42 ? -0.605 -25.934 41.766 1.00 39.55 386 GLU B CA 1
ATOM 1570 C C . GLU B 2 42 ? 0.365 -25.901 40.599 1.00 37.67 386 GLU B C 1
ATOM 1571 O O . GLU B 2 42 ? 0.149 -26.541 39.578 1.00 35.52 386 GLU B O 1
ATOM 1577 N N . GLY B 2 43 ? 1.430 -25.125 40.762 1.00 39.11 387 GLY B N 1
ATOM 1578 C CA . GLY B 2 43 ? 2.456 -25.013 39.738 1.00 41.89 387 GLY B CA 1
ATOM 1579 C C . GLY B 2 43 ? 2.124 -24.241 38.472 1.00 42.58 387 GLY B C 1
ATOM 1580 O O . GLY B 2 43 ? 2.979 -24.127 37.591 1.00 43.81 387 GLY B O 1
ATOM 1581 N N . LYS B 2 44 ? 0.904 -23.715 38.368 1.00 43.05 388 LYS B N 1
ATOM 1582 C CA . LYS B 2 44 ? 0.484 -22.957 37.184 1.00 44.38 388 LYS B CA 1
ATOM 1583 C C . LYS B 2 44 ? 0.051 -21.553 37.588 1.00 43.54 388 LYS B C 1
ATOM 1584 O O . LYS B 2 44 ? -0.257 -21.294 38.753 1.00 43.03 388 LYS B O 1
ATOM 1590 N N . ASN B 2 45 ? 0.011 -20.645 36.624 1.00 44.83 389 ASN B N 1
ATOM 1591 C CA . ASN B 2 45 ? -0.390 -19.285 36.923 1.00 48.32 389 ASN B CA 1
ATOM 1592 C C . ASN B 2 45 ? -1.903 -19.124 36.861 1.00 46.89 389 ASN B C 1
ATOM 1593 O O . ASN B 2 45 ? -2.559 -19.631 35.954 1.00 47.21 389 ASN B O 1
ATOM 1598 N N . ARG B 2 46 ? -2.452 -18.435 37.854 1.00 48.06 390 ARG B N 1
ATOM 1599 C CA . ARG B 2 46 ? -3.887 -18.202 37.934 1.00 53.53 390 ARG B CA 1
ATOM 1600 C C . ARG B 2 46 ? -4.113 -16.697 38.018 1.00 49.91 390 ARG B C 1
ATOM 1601 O O . ARG B 2 46 ? -3.656 -16.053 38.962 1.00 49.92 390 ARG B O 1
ATOM 1609 N N . THR B 2 47 ? -4.796 -16.130 37.027 1.00 47.93 391 THR B N 1
ATOM 1610 C CA . THR B 2 47 ? -5.075 -14.689 37.028 1.00 44.56 391 THR B CA 1
ATOM 1611 C C . THR B 2 47 ? -6.319 -14.456 37.873 1.00 43.22 391 THR B C 1
ATOM 1612 O O . THR B 2 47 ? -7.436 -14.805 37.475 1.00 42.79 391 THR B O 1
ATOM 1616 N N . LEU B 2 48 ? -6.117 -13.868 39.043 1.00 42.80 392 LEU B N 1
ATOM 1617 C CA . LEU B 2 48 ? -7.213 -13.593 39.957 1.00 44.28 392 LEU B CA 1
ATOM 1618 C C . LEU B 2 48 ? -8.134 -12.512 39.401 1.00 43.50 392 LEU B C 1
ATOM 1619 O O . LEU B 2 48 ? -9.344 -12.731 39.278 1.00 43.43 392 LEU B O 1
ATOM 1624 N N . TYR B 2 49 ? -7.574 -11.356 39.051 1.00 43.55 393 TYR B N 1
ATOM 1625 C CA . TYR B 2 49 ? -8.391 -10.295 38.478 1.00 46.05 393 TYR B CA 1
ATOM 1626 C C . TYR B 2 49 ? -7.587 -9.244 37.719 1.00 44.86 393 TYR B C 1
ATOM 1627 O O . TYR B 2 49 ? -6.453 -8.912 38.081 1.00 44.32 393 TYR B O 1
ATOM 1644 N N . GLN B 2 51 ? -8.840 -5.697 35.334 1.00 50.65 395 GLN B N 1
ATOM 1645 C CA . GLN B 2 51 ? -9.898 -4.891 34.739 1.00 52.34 395 GLN B CA 1
ATOM 1646 C C . GLN B 2 51 ? -9.575 -4.300 33.373 1.00 50.04 395 GLN B C 1
ATOM 1647 O O . GLN B 2 51 ? -10.439 -4.233 32.490 1.00 49.25 395 GLN B O 1
ATOM 1653 N N . SER B 2 52 ? -8.327 -3.875 33.208 1.00 48.80 396 SER B N 1
ATOM 1654 C CA . SER B 2 52 ? -7.898 -3.244 31.971 1.00 47.52 396 SER B CA 1
ATOM 1655 C C . SER B 2 52 ? -8.313 -3.982 30.702 1.00 47.37 396 SER B C 1
ATOM 1656 O O . SER B 2 52 ? -8.721 -3.346 29.727 1.00 47.39 396 SER B O 1
ATOM 1659 N N . VAL B 2 53 ? -8.223 -5.311 30.703 1.00 45.50 397 VAL B N 1
ATOM 1660 C CA . VAL B 2 53 ? -8.610 -6.084 29.522 1.00 42.92 397 VAL B CA 1
ATOM 1661 C C . VAL B 2 53 ? -9.940 -6.792 29.742 1.00 44.97 397 VAL B C 1
ATOM 1662 O O . VAL B 2 53 ? -10.039 -7.710 30.557 1.00 46.55 397 VAL B O 1
ATOM 1666 N N . THR B 2 54 ? -10.957 -6.373 28.998 1.00 46.78 398 THR B N 1
ATOM 1667 C CA . THR B 2 54 ? -12.291 -6.947 29.133 1.00 49.73 398 THR B CA 1
ATOM 1668 C C . THR B 2 54 ? -12.374 -8.449 28.902 1.00 49.51 398 THR B C 1
ATOM 1669 O O . THR B 2 54 ? -13.078 -9.156 29.633 1.00 48.76 398 THR B O 1
ATOM 1673 N N . SER B 2 55 ? -11.666 -8.943 27.891 1.00 50.02 399 SER B N 1
ATOM 1674 C CA . SER B 2 55 ? -11.691 -10.371 27.612 1.00 50.94 399 SER B CA 1
ATOM 1675 C C . SER B 2 55 ? -11.420 -11.120 28.902 1.00 48.44 399 SER B C 1
ATOM 1676 O O . SER B 2 55 ? -12.018 -12.158 29.165 1.00 47.68 399 SER B O 1
ATOM 1679 N N . ILE B 2 56 ? -10.531 -10.559 29.713 1.00 47.13 400 ILE B N 1
ATOM 1680 C CA . ILE B 2 56 ? -10.142 -11.158 30.982 1.00 46.02 400 ILE B CA 1
ATOM 1681 C C . ILE B 2 56 ? -11.007 -10.762 32.175 1.00 51.27 400 ILE B C 1
ATOM 1682 O O . ILE B 2 56 ? -11.395 -11.620 32.966 1.00 50.51 400 ILE B O 1
ATOM 1687 N N . GLU B 2 57 ? -11.304 -9.471 32.305 1.00 55.48 401 GLU B N 1
ATOM 1688 C CA . GLU B 2 57 ? -12.123 -8.984 33.413 1.00 59.89 401 GLU B CA 1
ATOM 1689 C C . GLU B 2 57 ? -13.464 -9.708 33.454 1.00 62.36 401 GLU B C 1
ATOM 1690 O O . GLU B 2 57 ? -13.958 -10.047 34.526 1.00 63.13 401 GLU B O 1
ATOM 1696 N N . GLU B 2 58 ? -14.047 -9.954 32.286 1.00 65.51 402 GLU B N 1
ATOM 1697 C CA . GLU B 2 58 ? -15.331 -10.636 32.216 1.00 68.93 402 GLU B CA 1
ATOM 1698 C C . GLU B 2 58 ? -15.344 -12.025 32.841 1.00 69.07 402 GLU B C 1
ATOM 1699 O O . GLU B 2 58 ? -16.367 -12.454 33.374 1.00 70.61 402 GLU B O 1
ATOM 1705 N N . ARG B 2 59 ? -14.218 -12.726 32.784 1.00 70.33 403 ARG B N 1
ATOM 1706 C CA . ARG B 2 59 ? -14.149 -14.068 33.350 1.00 70.43 403 ARG B CA 1
ATOM 1707 C C . ARG B 2 59 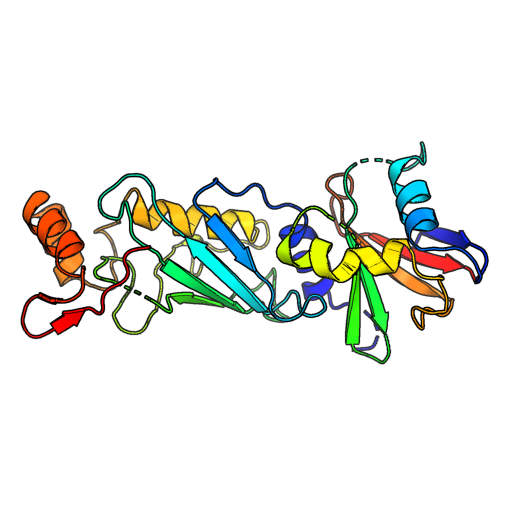? -13.487 -14.120 34.712 1.00 66.65 403 ARG B C 1
ATOM 1708 O O . ARG B 2 59 ? -13.383 -15.188 35.311 1.00 65.53 403 ARG B O 1
ATOM 1716 N N . THR B 2 60 ? -13.031 -12.977 35.205 1.00 64.56 404 THR B N 1
ATOM 1717 C CA . THR B 2 60 ? -12.372 -12.941 36.501 1.00 64.04 404 THR B CA 1
ATOM 1718 C C . THR B 2 60 ? -13.133 -12.122 37.527 1.00 67.58 404 THR B C 1
ATOM 1719 O O . THR B 2 60 ? -12.713 -12.025 38.679 1.00 67.37 404 THR B O 1
ATOM 1723 N N . ARG B 2 61 ? -14.255 -11.543 37.104 1.00 70.99 405 ARG B N 1
ATOM 1724 C CA . ARG B 2 61 ? -15.088 -10.716 37.977 1.00 74.16 405 ARG B CA 1
ATOM 1725 C C . ARG B 2 61 ? -15.690 -11.504 39.142 1.00 74.39 405 ARG B C 1
ATOM 1726 O O . ARG B 2 61 ? -15.745 -11.015 40.272 1.00 76.06 405 ARG B O 1
ATOM 1734 N N . PRO B 2 62 ? -16.164 -12.731 38.877 1.00 77.53 406 PRO B N 1
ATOM 1735 C CA . PRO B 2 62 ? -16.752 -13.548 39.939 1.00 76.24 406 PRO B CA 1
ATOM 1736 C C . PRO B 2 62 ? -15.816 -13.714 41.124 1.00 75.30 406 PRO B C 1
ATOM 1737 O O . PRO B 2 62 ? -16.267 -13.865 42.254 1.00 75.46 406 PRO B O 1
ATOM 1741 N N . ASN B 2 63 ? -14.513 -13.679 40.859 1.00 77.00 407 ASN B N 1
ATOM 1742 C CA . ASN B 2 63 ? -13.510 -13.841 41.907 1.00 79.50 407 ASN B CA 1
ATOM 1743 C C . ASN B 2 63 ? -13.509 -12.718 42.931 1.00 78.39 407 ASN B C 1
ATOM 1744 O O . ASN B 2 63 ? -13.268 -12.954 44.112 1.00 77.75 407 ASN B O 1
ATOM 1749 N N . LEU B 2 64 ? -13.756 -11.495 42.479 1.00 78.67 408 LEU B N 1
ATOM 1750 C CA . LEU B 2 64 ? -13.803 -10.360 43.388 1.00 80.46 408 LEU B CA 1
ATOM 1751 C C . LEU B 2 64 ? -14.804 -10.730 44.473 1.00 79.40 408 LEU B C 1
ATOM 1752 O O . LEU B 2 64 ? -14.583 -10.483 45.659 1.00 77.80 408 LEU B O 1
ATOM 1757 N N . SER B 2 65 ? -15.897 -11.346 44.028 1.00 78.97 409 SER B N 1
ATOM 1758 C CA . SER B 2 65 ? -16.997 -11.779 44.883 1.00 79.51 409 SER B CA 1
ATOM 1759 C C . SER B 2 65 ? -16.717 -13.084 45.635 1.00 79.85 409 SER B C 1
ATOM 1760 O O . SER B 2 65 ? -17.410 -13.405 46.598 1.00 78.85 409 SER B O 1
ATOM 1763 N N . LYS B 2 66 ? -15.706 -13.834 45.205 1.00 79.75 410 LYS B N 1
ATOM 1764 C CA . LYS B 2 66 ? -15.385 -15.098 45.865 1.00 79.38 410 LYS B CA 1
ATOM 1765 C C . LYS B 2 66 ? -14.592 -14.919 47.147 1.00 81.36 410 LYS B C 1
ATOM 1766 O O . LYS B 2 66 ? -13.983 -13.876 47.382 1.00 81.35 410 LYS B O 1
ATOM 1772 N N . THR B 2 67 ? -14.609 -15.961 47.972 1.00 82.59 411 THR B N 1
ATOM 1773 C CA . THR B 2 67 ? -13.898 -15.955 49.239 1.00 82.61 411 THR B CA 1
ATOM 1774 C C . THR B 2 67 ? -12.422 -16.116 48.909 1.00 82.23 411 THR B C 1
ATOM 1775 O O . THR B 2 67 ? -12.077 -16.643 47.853 1.00 84.64 411 THR B O 1
ATOM 1779 N N . LEU B 2 68 ? -11.551 -15.666 49.802 1.00 80.35 412 LEU B N 1
ATOM 1780 C CA . LEU B 2 68 ? -10.124 -15.751 49.550 1.00 76.91 412 LEU B CA 1
ATOM 1781 C C . LEU B 2 68 ? -9.600 -17.174 49.453 1.00 75.28 412 LEU B C 1
ATOM 1782 O O . LEU B 2 68 ? -8.813 -17.475 48.561 1.00 74.50 412 LEU B O 1
ATOM 1787 N N . LYS B 2 69 ? -10.017 -18.059 50.353 1.00 71.76 413 LYS B N 1
ATOM 1788 C CA . LYS B 2 69 ? -9.509 -19.425 50.279 1.00 75.54 413 LYS B CA 1
ATOM 1789 C C . LYS B 2 69 ? -10.294 -20.307 49.318 1.00 77.19 413 LYS B C 1
ATOM 1790 O O . LYS B 2 69 ? -9.863 -21.417 49.014 1.00 82.94 413 LYS B O 1
ATOM 1796 N N . GLU B 2 70 ? -11.443 -19.827 48.844 1.00 82.51 414 GLU B N 1
ATOM 1797 C CA . GLU B 2 70 ? -12.220 -20.597 47.876 1.00 85.84 414 GLU B CA 1
ATOM 1798 C C . GLU B 2 70 ? -11.460 -20.472 46.561 1.00 85.82 414 GLU B C 1
ATOM 1799 O O . GLU B 2 70 ? -11.834 -21.054 45.541 1.00 87.00 414 GLU B O 1
ATOM 1805 N N . LEU B 2 71 ? -10.385 -19.689 46.613 1.00 84.14 415 LEU B N 1
ATOM 1806 C CA . LEU B 2 71 ? -9.514 -19.447 45.472 1.00 81.61 415 LEU B CA 1
ATOM 1807 C C . LEU B 2 71 ? -8.317 -20.391 45.565 1.00 82.52 415 LEU B C 1
ATOM 1808 O O . LEU B 2 71 ? -7.339 -20.247 44.832 1.00 81.65 415 LEU B O 1
ATOM 1813 N N . GLY B 2 72 ? -8.403 -21.359 46.474 1.00 83.07 416 GLY B N 1
ATOM 1814 C CA . GLY B 2 72 ? -7.317 -22.308 46.649 1.00 84.14 416 GLY B CA 1
ATOM 1815 C C . GLY B 2 72 ? -6.093 -21.547 47.099 1.00 84.70 416 GLY B C 1
ATOM 1816 O O . GLY B 2 72 ? -5.001 -22.093 47.245 1.00 85.55 416 GLY B O 1
ATOM 1817 N N . LEU B 2 73 ? -6.297 -20.259 47.324 1.00 84.95 417 LEU B N 1
ATOM 1818 C CA . LEU B 2 73 ? -5.233 -19.383 47.757 1.00 84.65 417 LEU B CA 1
ATOM 1819 C C . LEU B 2 73 ? -4.855 -19.708 49.202 1.00 80.55 417 LEU B C 1
ATOM 1820 O O . LEU B 2 73 ? -5.694 -19.615 50.100 1.00 85.65 417 LEU B O 1
ATOM 1825 N N . VAL B 2 74 ? -3.603 -20.118 49.408 1.00 73.22 418 VAL B N 1
ATOM 1826 C CA . VAL B 2 74 ? -3.088 -20.428 50.735 1.00 72.74 418 VAL B CA 1
ATOM 1827 C C . VAL B 2 74 ? -1.865 -19.559 50.984 1.00 66.12 418 VAL B C 1
ATOM 1828 O O . VAL B 2 74 ? -1.137 -19.177 50.069 1.00 71.86 418 VAL B O 1
ATOM 1832 N N . ASP B 2 75 ? -1.637 -19.286 52.253 1.00 66.66 419 ASP B N 1
ATOM 1833 C CA . ASP B 2 75 ? -0.611 -18.371 52.701 1.00 70.79 419 ASP B CA 1
ATOM 1834 C C . ASP B 2 75 ? 0.894 -18.551 52.600 1.00 71.91 419 ASP B C 1
ATOM 1835 O O . ASP B 2 75 ? 1.431 -19.665 52.592 1.00 76.13 419 ASP B O 1
ATOM 1840 N N . GLY B 2 76 ? 1.548 -17.386 52.552 1.00 78.68 420 GLY B N 1
ATOM 1841 C CA . GLY B 2 76 ? 2.987 -17.275 52.403 1.00 82.84 420 GLY B CA 1
ATOM 1842 C C . GLY B 2 76 ? 3.252 -17.204 50.907 1.00 85.15 420 GLY B C 1
ATOM 1843 O O . GLY B 2 76 ? 4.372 -16.936 50.467 1.00 85.48 420 GLY B O 1
ATOM 1844 N N . GLN B 2 77 ? 2.196 -17.432 50.125 1.00 86.44 421 GLN B N 1
ATOM 1845 C CA . GLN B 2 77 ? 2.289 -17.434 48.666 1.00 86.25 421 GLN B CA 1
ATOM 1846 C C . GLN B 2 77 ? 2.312 -16.028 48.071 1.00 86.82 421 GLN B C 1
ATOM 1847 O O . GLN B 2 77 ? 1.373 -15.247 48.224 1.00 88.52 421 GLN B O 1
ATOM 1853 N N . GLU B 2 78 ? 3.417 -15.722 47.398 1.00 85.90 422 GLU B N 1
ATOM 1854 C CA . GLU B 2 78 ? 3.635 -14.419 46.793 1.00 83.01 422 GLU B CA 1
ATOM 1855 C C . GLU B 2 78 ? 2.643 -14.056 45.707 1.00 77.98 422 GLU B C 1
ATOM 1856 O O . GLU B 2 78 ? 2.479 -14.788 44.732 1.00 79.05 422 GLU B O 1
ATOM 1862 N N . LEU B 2 79 ? 1.983 -12.918 45.882 1.00 72.84 423 LEU B N 1
ATOM 1863 C CA . LEU B 2 79 ? 1.046 -12.430 44.887 1.00 65.80 423 LEU B CA 1
ATOM 1864 C C . LEU B 2 79 ? 1.857 -11.601 43.903 1.00 63.10 423 LEU B C 1
ATOM 1865 O O . LEU B 2 79 ? 2.877 -11.006 44.266 1.00 62.28 423 LEU B O 1
ATOM 1870 N N . ALA B 2 80 ? 1.422 -11.590 42.650 1.00 60.01 424 ALA B N 1
ATOM 1871 C CA . ALA B 2 80 ? 2.099 -10.811 41.629 1.00 56.49 424 ALA B CA 1
ATOM 1872 C C . ALA B 2 80 ? 1.115 -9.722 41.265 1.00 55.25 424 ALA B C 1
ATOM 1873 O O . ALA B 2 80 ? 0.013 -10.000 40.785 1.00 54.37 424 ALA B O 1
ATOM 1875 N N . VAL B 2 81 ? 1.493 -8.480 41.528 1.00 55.21 425 VAL B N 1
ATOM 1876 C CA . VAL B 2 81 ? 0.617 -7.373 41.211 1.00 55.66 425 VAL B CA 1
ATOM 1877 C C . VAL B 2 81 ? 1.323 -6.375 40.313 1.00 52.77 425 VAL B C 1
ATOM 1878 O O . VAL B 2 81 ? 2.456 -5.970 40.564 1.00 51.68 425 VAL B O 1
ATOM 1882 N N . ALA B 2 82 ? 0.642 -6.006 39.240 1.00 50.38 426 ALA B N 1
ATOM 1883 C CA . ALA B 2 82 ? 1.181 -5.061 38.289 1.00 49.50 426 ALA B CA 1
ATOM 1884 C C . ALA B 2 82 ? 0.155 -3.951 38.096 1.00 49.27 426 ALA B C 1
ATOM 1885 O O . ALA B 2 82 ? -1.055 -4.200 37.999 1.00 47.24 426 ALA B O 1
ATOM 1887 N N . ASP B 2 83 ? 0.650 -2.723 38.046 1.00 50.59 427 ASP B N 1
ATOM 1888 C CA . ASP B 2 83 ? -0.209 -1.567 37.881 1.00 54.79 427 ASP B CA 1
ATOM 1889 C C . ASP B 2 83 ? 0.605 -0.422 37.282 1.00 58.60 427 ASP B C 1
ATOM 1890 O O . ASP B 2 83 ? 1.838 -0.485 37.245 1.00 56.36 427 ASP B O 1
ATOM 1895 N N . VAL B 2 84 ? -0.081 0.605 36.786 1.00 62.39 428 VAL B N 1
ATOM 1896 C CA . VAL B 2 84 ? 0.600 1.759 36.203 1.00 67.76 428 VAL B CA 1
ATOM 1897 C C . VAL B 2 84 ? 1.526 2.349 37.263 1.00 69.92 428 VAL B C 1
ATOM 1898 O O . VAL B 2 84 ? 2.585 2.897 36.950 1.00 71.02 428 VAL B O 1
ATOM 1902 N N . THR B 2 85 ? 1.100 2.218 38.519 1.00 70.72 429 THR B N 1
ATOM 1903 C CA . THR B 2 85 ? 1.829 2.703 39.688 1.00 71.74 429 THR B CA 1
ATOM 1904 C C . THR B 2 85 ? 3.168 1.996 39.891 1.00 69.25 429 THR B C 1
ATOM 1905 O O . THR B 2 85 ? 4.109 2.578 40.422 1.00 69.73 429 THR B O 1
ATOM 1909 N N . THR B 2 86 ? 3.244 0.740 39.465 1.00 69.22 430 THR B N 1
ATOM 1910 C CA . THR B 2 86 ? 4.450 -0.062 39.613 1.00 69.65 430 THR B CA 1
ATOM 1911 C C . THR B 2 86 ? 5.341 -0.064 38.381 1.00 67.65 430 THR B C 1
ATOM 1912 O O . THR B 2 86 ? 4.905 -0.425 37.297 1.00 66.65 430 THR B O 1
ATOM 1916 N N . PRO B 2 87 ? 6.603 0.349 38.532 1.00 65.40 431 PRO B N 1
ATOM 1917 C CA . PRO B 2 87 ? 7.529 0.362 37.398 1.00 68.83 431 PRO B CA 1
ATOM 1918 C C . PRO B 2 87 ? 7.688 -1.075 36.913 1.00 71.43 431 PRO B C 1
ATOM 1919 O O . PRO B 2 87 ? 7.685 -1.358 35.716 1.00 70.87 431 PRO B O 1
ATOM 1923 N N . GLN B 2 88 ? 7.830 -1.975 37.874 1.00 73.29 432 GLN B N 1
ATOM 1924 C CA . GLN B 2 88 ? 7.969 -3.394 37.600 1.00 75.90 432 GLN B CA 1
ATOM 1925 C C . GLN B 2 88 ? 6.903 -4.107 38.395 1.00 73.05 432 GLN B C 1
ATOM 1926 O O . GLN B 2 88 ? 6.289 -3.515 39.276 1.00 75.79 432 GLN B O 1
ATOM 1932 N N . THR B 2 89 ? 6.669 -5.372 38.079 1.00 70.12 433 THR B N 1
ATOM 1933 C CA . THR B 2 89 ? 5.675 -6.136 38.807 1.00 66.23 433 THR B CA 1
ATOM 1934 C C . THR B 2 89 ? 6.217 -6.321 40.217 1.00 62.11 433 THR B C 1
ATOM 1935 O O . THR B 2 89 ? 7.390 -6.643 40.386 1.00 61.34 433 THR B O 1
ATOM 1939 N N . VAL B 2 90 ? 5.387 -6.086 41.230 1.00 60.90 434 VAL B N 1
ATOM 1940 C CA . VAL B 2 90 ? 5.844 -6.255 42.607 1.00 63.16 434 VAL B CA 1
ATOM 1941 C C . VAL B 2 90 ? 5.199 -7.480 43.244 1.00 62.39 434 VAL B C 1
ATOM 1942 O O . VAL B 2 90 ? 4.045 -7.804 42.961 1.00 60.41 434 VAL B O 1
ATOM 1946 N N . LEU B 2 91 ? 5.955 -8.161 44.100 1.00 64.48 435 LEU B N 1
ATOM 1947 C CA . LEU B 2 91 ? 5.456 -9.353 44.771 1.00 70.19 435 LEU B CA 1
ATOM 1948 C C . LEU B 2 91 ? 5.029 -9.074 46.206 1.00 74.40 435 LEU B C 1
ATOM 1949 O O . LEU B 2 91 ? 5.751 -8.442 46.970 1.00 74.10 435 LEU B O 1
ATOM 1954 N N . PHE B 2 92 ? 3.840 -9.552 46.554 1.00 78.21 436 PHE B N 1
ATOM 1955 C CA . PHE B 2 92 ? 3.274 -9.377 47.886 1.00 83.18 436 PHE B CA 1
ATOM 1956 C C . PHE B 2 92 ? 3.227 -10.712 48.612 1.00 85.84 436 PHE B C 1
ATOM 1957 O O . PHE B 2 92 ? 2.617 -11.659 48.121 1.00 86.61 436 PHE B O 1
ATOM 1965 N N . LYS B 2 93 ? 3.868 -10.801 49.774 1.00 87.26 437 LYS B N 1
ATOM 1966 C CA . LYS B 2 93 ? 3.838 -12.046 50.535 1.00 87.56 437 LYS B CA 1
ATOM 1967 C C . LYS B 2 93 ? 2.565 -12.030 51.384 1.00 86.05 437 LYS B C 1
ATOM 1968 O O . LYS B 2 93 ? 2.481 -11.342 52.399 1.00 86.20 437 LYS B O 1
ATOM 1974 N N . LEU B 2 94 ? 1.567 -12.776 50.928 1.00 83.62 438 LEU B N 1
ATOM 1975 C CA . LEU B 2 94 ? 0.277 -12.874 51.595 1.00 80.67 438 LEU B CA 1
ATOM 1976 C C . LEU B 2 94 ? 0.423 -13.373 53.036 1.00 84.44 438 LEU B C 1
ATOM 1977 O O . LEU B 2 94 ? 1.314 -14.170 53.329 1.00 84.30 438 LEU B O 1
ATOM 1982 N N . HIS B 2 95 ? -0.443 -12.904 53.935 1.00 86.91 439 HIS B N 1
ATOM 1983 C CA . HIS B 2 95 ? -0.374 -13.336 55.324 1.00 89.56 439 HIS B CA 1
ATOM 1984 C C . HIS B 2 95 ? -1.631 -13.857 56.004 1.00 91.69 439 HIS B C 1
ATOM 1985 O O . HIS B 2 95 ? -2.394 -13.142 56.657 1.00 92.68 439 HIS B O 1
ATOM 1992 N N . PHE B 2 96 ? -1.781 -15.159 55.781 1.00 91.96 440 PHE B N 1
ATOM 1993 C CA . PHE B 2 96 ? -2.782 -16.095 56.278 1.00 91.61 440 PHE B CA 1
ATOM 1994 C C . PHE B 2 96 ? -4.204 -15.609 56.557 1.00 93.35 440 PHE B C 1
ATOM 1995 O O . PHE B 2 96 ? -5.068 -15.918 55.719 1.00 94.08 440 PHE B O 1
#

Secondary structure (DSSP, 8-state):
----HHHHHHHHHHHT----TTEEEE-SSTT-TTEEEEEE--SSSTTTTB-EEEEEE--TTTTTSPPEEEE----BTTB-TT-BB--GGGTTT--TT--HHHHHHHHHHHHHS---SS-S-HHHHHHHHS-HHHHHHHHHH---EEETTEEE---B-/----EE--TT-BHHHHHHHHHH-TT-----EEEEEETTEEEE-----HHHHHHHHHHHHSBSGGGT--TTPEEEEE-TT-SS-EEEEEE-

InterPro domains:
  IPR000608 Ubiquitin-conjugating (UBC), catalytic core domain [PF00179] (33-167)
  IPR000608 Ubiquitin-conjugating (UBC), catalytic core domain [PS50127] (29-173)
  IPR016135 Ubiquitin-conjugating enzyme/RWD-like [G3DSA:3.10.110.10] (24-183)
  IPR016135 Ubiquitin-conjugating enzyme/RWD-like [SSF54495] (10-180)
  IPR023313 Ubiquitin-conjugating enzyme, active site [PS00183] (100-115)
  IPR050113 Ubiquitin-conjugating enzyme E2-like [PTHR24067] (29-167)

GO terms:
  GO:0045116 protein neddylation (P, IDA)
  GO:0019788 NEDD8 transferase activity (F, IDA)
  GO:0005515 protein binding (F, IPI)
  GO:0005654 nucleoplasm (C, TAS)
  GO:0043687 post-translational protein modification (P, TAS)
  GO:0005829 cytosol (C, TAS)
  GO:0019788 NEDD8 transferase activity (F, TAS)
  GO:0005654 nucleoplasm (C, IDA)
  GO:0005730 nucleolus (C, IDA)
  GO:0016604 nuclear body (C, IDA)
  GO:0004842 ubiquitin-protein transferase activity (F, TAS)
  GO:0036211 protein modification process (P, TAS)
  GO:0004842 ubiquitin-protein transferase activity (F, IMP)
  GO:0036211 protein modification process (P, IMP)

Sequence (247 aa):
GSASAAQLRIQKDINELNLPKTCDISFSDPDDLLNFKLVICPDEGFYKSGKFVFSFKVGQGYPHDPPKVKCETVYHPNIDLEGNVCLNILREDWKPVLTINSIIYGLQYLFLEPNPEDPLNKEAAEVLQNNRRLFEQNVQRSRGGYIGSTYFERCLKLPQNIQFSPSAKLQEVLDYLTNSASLQKSPAITATLEGKNRTLYQSVTSIEERTRPNLSKTLKELGLVDGQELAVADVTTPQTVLFKLHF

Organism: Homo sapiens (NCBI:txid9606)

B-factor: mean 54.17, std 21.93, range [16.12, 97.7]

Radius of gyration: 21.45 Å; Cα contacts (8 Å, |Δi|>4): 501; chains: 2; bounding box: 33×32×68 Å

Nearest PDB structures (foldseek):
  1y8x-assembly1_A  TM=1.004E+00  e=8.143E-32  Homo sapiens
  2nvu-assembly1_C  TM=9.956E-01  e=5.165E-30  Homo sapiens
  4p5o-assembly1_I  TM=9.882E-01  e=9.989E-28  Homo sapiens
  4p5o-assembly2_G  TM=9.691E-01  e=3.079E-28  Homo sapiens
  3e95-assembly1_A  TM=8.827E-01  e=4.519E-12  Plasmodium falciparum 3D7